Protein 1UX0 (pdb70)

InterPro domains:
  IPR002125 Cytidine and deoxycytidylate deaminase domain [PF00383] (3-104)
  IPR002125 Cytidine and deoxycytidylate deaminase domain [PS51747] (1-128)
  IPR006262 Cytidine deaminase, homotetrameric [TIGR01354] (5-129)
  IPR016192 APOBEC/CMP deaminase, zinc-binding [PS00903] (53-93)
  IPR016193 Cytidine deaminase-like [SSF53927] (2-130)
  IPR050202 Cytidine and Deoxycytidylate Deaminase [PTHR11644] (3-133)

Sequence (260 aa):
MNRQELITEALKARDMAYAPYSKFQVGAALLTKDGKVYRGCNIENAAYSMCNCAEQTALFKAVSEGDTEFQMLAVAADTPGPVSPCGACRQVISELCTKDVIVVLTNLQGQIKEMTVEELLPGAFSSEDLMNRQELITEALKARDMAYAPYSKFQVGAALLTKDGKVYRGCNIENAAYSMCNCAEQTALFKAVSEGDTEFQMLAVAADTPGPVSPCGACRQVISELCTKDVIVVLTNLQGQIKEMTVEELLPGAFSSEDL

Solvent-accessible surface area: 12360 Å² total; per-residue (Å²): 107,86,91,105,72,0,16,43,29,0,63,100,2,39,101,144,18,110,10,55,84,51,157,24,59,14,0,0,0,0,6,3,118,142,39,108,33,14,94,4,14,12,79,18,62,76,48,149,103,118,51,40,39,0,6,22,18,0,0,92,91,0,57,89,116,58,40,76,108,4,68,25,0,0,0,0,0,80,3,94,25,46,6,15,2,25,0,37,0,12,32,33,0,14,122,54,5,95,82,119,4,57,0,0,4,3,4,75,128,61,79,73,104,84,26,38,0,63,99,2,1,74,54,12,38,37,69,135,30,128,107,86,93,105,70,0,16,42,28,0,63,100,2,38,103,144,19,110,10,55,85,50,156,21,59,15,0,0,0,0,7,3,104,143,37,108,32,13,93,4,14,12,78,19,63,76,48,152,105,117,51,40,40,0,6,21,18,0,0,92,92,0,58,89,118,58,39,76,110,4,68,24,0,0,0,0,0,82,3,88,21,40,5,16,2,25,0,35,0,12,34,32,0,13,119,54,5,86,85,92,1,57,0,0,5,3,3,76,135,62,83,74,102,87,26,45,1,62,95,3,2,74,52,13,39,38,68,133,29,127

Organism: Bacillus subtilis (strain 168) (NCBI:txid224308)

Foldseek 3Di:
DDVVVQQVLQVVLQVVAACPPVPWKKKKWWAFPVGDIFIFIWYADPPRVPIDHRLVRRLVVCVVVVGQGTAEMEMETADPAFDQDDPVSLLVCPARYPFARKYWTGYPPPHIDIDTSCVSPPPHDDPVVD/DDVVVQQVLQVVLQVVAACPPVPWKKKKWWAFPVGDIFIFIWYADPPRVPIDHRLVRRLVVCVVVVGQGTAEMEMETADPAFDQDDPVSLLVCPARYPQAHKYWTGYPPPHIDIDTSCVSPPPHDDPVVD

B-factor: mean 23.99, std 7.03, range [13.4, 53.77]

Nearest PDB structures (foldseek):
  1ux0-assembly1_B-2  TM=1.008E+00  e=9.568E-30  Bacillus subtilis
  1uwz-assembly1_A  TM=1.007E+00  e=3.701E-29  Bacillus subtilis
  1jtk-assembly1_A  TM=1.007E+00  e=6.608E-29  Bacillus subtilis
  1ux1-assembly1_D  TM=1.002E+00  e=5.447E-29  Bacillus subtilis
  8x6w-assembly1_A  TM=9.808E-01  e=3.479E-21  Enterococcus

CATH classification: 3.40.140.10

Secondary structure (DSSP, 8-state):
--HHHHHHHHHHHHTT-B-TTT---EEEEEEETTS-EEEEE-B--SSGGG-B-HHHHHHHHHHHHT---EEEEEEEES-SSS----HHHHHHHHHHS-TT-EEEEE-SSS-EEEEEHHHHSTT---GGG-/--HHHHHHHHHHHHTT-B-TTT---EEEEEEETT--EEEEE-B--SSGGG-B-HHHHHHHHHHHHT---EEEEEEEES-SSS----HHHHHHHHHHS-TT-EEEEE-SSS-EEEEEHHHHSTT---GGG-

Structure (mmCIF, N/CA/C/O backbone):
data_1UX0
#
_entry.id   1UX0
#
_cell.length_a   74.880
_cell.length_b   66.098
_cell.length_c   55.514
_cell.angle_alpha   90.00
_cell.angle_beta   115.64
_cell.angle_gamma   90.00
#
_symmetry.space_group_name_H-M   'C 1 2 1'
#
loop_
_entity.id
_entity.type
_entity.pdbx_description
1 polymer 'CYTIDINE DEAMINASE'
2 non-polymer TETRAHYDRODEOXYURIDINE
3 non-polymer 'ZINC ION'
4 water water
#
loop_
_atom_site.group_PDB
_atom_site.id
_atom_site.type_symbol
_atom_site.label_atom_id
_atom_site.label_alt_id
_atom_site.label_comp_id
_atom_site.label_asym_id
_atom_site.label_entity_id
_atom_site.label_seq_id
_atom_site.pdbx_PDB_ins_code
_atom_site.Cartn_x
_atom_site.Cartn_y
_atom_site.Cartn_z
_atom_site.occupancy
_atom_site.B_iso_or_equiv
_atom_site.auth_seq_id
_atom_site.auth_comp_id
_atom_site.auth_asym_id
_atom_site.auth_atom_id
_atom_site.pdbx_PDB_model_num
ATOM 1 N N . MET A 1 1 ? 10.598 87.234 68.884 1.00 40.88 1 MET A N 1
ATOM 2 C CA . MET A 1 1 ? 10.021 86.015 68.251 1.00 39.74 1 MET A CA 1
ATOM 3 C C . MET A 1 1 ? 9.968 84.863 69.248 1.00 38.38 1 MET A C 1
ATOM 4 O O . MET A 1 1 ? 10.830 83.982 69.238 1.00 38.41 1 MET A O 1
ATOM 9 N N . ASN A 1 2 ? 8.959 84.879 70.115 1.00 35.85 2 ASN A N 1
ATOM 10 C CA . ASN A 1 2 ? 8.789 83.823 71.106 1.00 33.63 2 ASN A CA 1
ATOM 11 C C . ASN A 1 2 ? 8.220 82.596 70.401 1.00 31.85 2 ASN A C 1
ATOM 12 O O . ASN A 1 2 ? 7.971 82.636 69.198 1.00 30.37 2 ASN A O 1
ATOM 17 N N . ARG A 1 3 ? 7.999 81.511 71.135 1.00 29.55 3 ARG A N 1
ATOM 18 C CA . ARG A 1 3 ? 7.485 80.308 70.496 1.00 29.32 3 ARG A CA 1
ATOM 19 C C . ARG A 1 3 ? 6.050 80.450 69.997 1.00 28.43 3 ARG A C 1
ATOM 20 O O . ARG A 1 3 ? 5.679 79.837 68.997 1.00 27.71 3 ARG A O 1
ATOM 28 N N . GLN A 1 4 ? 5.241 81.255 70.679 1.00 27.78 4 GLN A N 1
ATOM 29 C CA . GLN A 1 4 ? 3.861 81.443 70.248 1.00 28.00 4 GLN A CA 1
ATOM 30 C C . GLN A 1 4 ? 3.843 82.139 68.893 1.00 27.07 4 GLN A C 1
ATOM 31 O O . GLN A 1 4 ? 3.018 81.826 68.033 1.00 26.08 4 GLN A O 1
ATOM 37 N N . GLU A 1 5 ? 4.764 83.075 68.702 1.00 25.95 5 GLU A N 1
ATOM 38 C CA . GLU A 1 5 ? 4.852 83.804 67.443 1.00 26.87 5 GLU A CA 1
ATOM 39 C C . GLU A 1 5 ? 5.374 82.888 66.341 1.00 25.61 5 GLU A C 1
ATOM 40 O O . GLU A 1 5 ? 4.913 82.953 65.204 1.00 23.81 5 GLU A O 1
ATOM 46 N N . LEU A 1 6 ? 6.330 82.027 66.683 1.00 22.93 6 LEU A N 1
ATOM 47 C CA . LEU A 1 6 ? 6.883 81.097 65.704 1.00 22.58 6 LEU A CA 1
ATOM 48 C C . LEU A 1 6 ? 5.816 80.075 65.320 1.00 21.44 6 LEU A C 1
ATOM 49 O O . LEU A 1 6 ? 5.803 79.567 64.199 1.00 21.01 6 LEU A O 1
ATOM 54 N N . ILE A 1 7 ? 4.916 79.777 66.252 1.00 20.93 7 ILE A N 1
ATOM 55 C CA . ILE A 1 7 ? 3.834 78.839 65.976 1.00 19.69 7 ILE A CA 1
ATOM 56 C C . ILE A 1 7 ? 2.882 79.455 64.948 1.00 20.60 7 ILE A C 1
ATOM 57 O O . ILE A 1 7 ? 2.414 78.770 64.038 1.00 19.15 7 ILE A O 1
ATOM 62 N N . THR A 1 8 ? 2.608 80.750 65.076 1.00 19.15 8 THR A N 1
ATOM 63 C CA . THR A 1 8 ? 1.715 81.397 64.122 1.00 21.96 8 THR A CA 1
ATOM 64 C C . THR A 1 8 ? 2.347 81.368 62.735 1.00 20.93 8 THR A C 1
ATOM 65 O O . THR A 1 8 ? 1.649 81.252 61.730 1.00 20.25 8 THR A O 1
ATOM 69 N N . GLU A 1 9 ? 3.671 81.467 62.686 1.00 21.10 9 GLU A N 1
ATOM 70 C CA . GLU A 1 9 ? 4.388 81.414 61.417 1.00 21.97 9 GLU A CA 1
ATOM 71 C C . GLU A 1 9 ? 4.156 80.047 60.773 1.00 21.44 9 GLU A C 1
ATOM 72 O O . GLU A 1 9 ? 3.868 79.953 59.582 1.00 20.80 9 GLU A O 1
ATOM 78 N N . ALA A 1 10 ? 4.281 78.989 61.573 1.00 19.20 10 ALA A N 1
ATOM 79 C CA . ALA A 1 10 ? 4.084 77.629 61.082 1.00 17.94 10 ALA A CA 1
ATOM 80 C C . ALA A 1 10 ? 2.641 77.425 60.630 1.00 18.41 10 ALA A C 1
ATOM 81 O O . ALA A 1 10 ? 2.387 76.736 59.643 1.00 17.84 10 ALA A O 1
ATOM 83 N N . LEU A 1 11 ? 1.699 78.023 61.355 1.00 16.31 11 LEU A N 1
ATOM 84 C CA . LEU A 1 11 ? 0.285 77.908 61.008 1.00 20.06 11 LEU A CA 1
ATOM 85 C C . LEU A 1 11 ? -0.011 78.535 59.646 1.00 20.24 11 LEU A C 1
ATOM 86 O O . LEU A 1 11 ? -0.850 78.034 58.901 1.00 22.19 11 LEU A O 1
ATOM 91 N N . LYS A 1 12 ? 0.676 79.629 59.328 1.00 21.40 12 LYS A N 1
ATOM 92 C CA . LYS A 1 12 ? 0.488 80.304 58.042 1.00 23.45 12 LYS A CA 1
ATOM 93 C C . LYS A 1 12 ? 1.195 79.507 56.950 1.00 22.18 12 LYS A C 1
ATOM 94 O O . LYS A 1 12 ? 0.683 79.354 55.842 1.00 21.68 12 LYS A O 1
ATOM 100 N N . ALA A 1 13 ? 2.379 79.003 57.274 1.00 20.35 13 ALA A N 1
ATOM 101 C CA . ALA A 1 13 ? 3.158 78.218 56.326 1.00 21.25 13 ALA A CA 1
ATOM 102 C C . ALA A 1 13 ? 2.352 77.005 55.883 1.00 20.16 13 ALA A C 1
ATOM 103 O O . ALA A 1 13 ? 2.418 76.592 54.724 1.00 21.25 13 ALA A O 1
ATOM 105 N N . ARG A 1 14 ? 1.581 76.447 56.810 1.00 20.31 14 ARG A N 1
ATOM 106 C CA . ARG A 1 14 ? 0.760 75.275 56.530 1.00 19.24 14 ARG A CA 1
ATOM 107 C C . ARG A 1 14 ? -0.218 75.476 55.373 1.00 20.76 14 ARG A C 1
ATOM 108 O O . ARG A 1 14 ? -0.508 74.536 54.631 1.00 18.15 14 ARG A O 1
ATOM 116 N N . ASP A 1 15 ? -0.727 76.696 55.221 1.00 21.34 15 ASP A N 1
ATOM 117 C CA . ASP A 1 15 ? -1.685 76.983 54.160 1.00 22.53 15 ASP A CA 1
ATOM 118 C C . ASP A 1 15 ? -1.089 76.942 52.758 1.00 21.91 15 ASP A C 1
ATOM 119 O O . ASP A 1 15 ? -1.824 76.919 51.772 1.00 22.53 15 ASP A O 1
ATOM 124 N N . MET A 1 16 ? 0.236 76.926 52.664 1.00 21.35 16 MET A N 1
ATOM 125 C CA . MET A 1 16 ? 0.901 76.877 51.364 1.00 21.60 16 MET A CA 1
ATOM 126 C C . MET A 1 16 ? 1.137 75.434 50.913 1.00 21.18 16 MET A C 1
ATOM 127 O O . MET A 1 16 ? 1.533 75.185 49.774 1.00 18.60 16 MET A O 1
ATOM 132 N N . ALA A 1 17 ? 0.887 74.486 51.809 1.00 18.81 17 ALA A N 1
ATOM 133 C CA . ALA A 1 17 ? 1.114 73.074 51.513 1.00 19.13 17 ALA A CA 1
ATOM 134 C C . ALA A 1 17 ? 0.447 72.533 50.252 1.00 19.05 17 ALA A C 1
ATOM 135 O O . ALA A 1 17 ? -0.695 72.865 49.938 1.00 18.21 17 ALA A O 1
ATOM 137 N N . TYR A 1 18 ? 1.188 71.691 49.540 1.00 17.87 18 TYR A N 1
ATOM 138 C CA . TYR A 1 18 ? 0.705 71.026 48.337 1.00 17.30 18 TYR A CA 1
ATOM 139 C C . TYR A 1 18 ? 0.582 69.565 48.746 1.00 18.53 18 TYR A C 1
ATOM 140 O O . TYR A 1 18 ? 1.554 68.814 48.677 1.00 17.97 18 TYR A O 1
ATOM 149 N N . ALA A 1 19 ? -0.608 69.172 49.191 1.00 18.15 19 ALA A N 1
ATOM 150 C CA . ALA A 1 19 ? -0.848 67.805 49.634 1.00 20.25 19 ALA A CA 1
ATOM 151 C C . ALA A 1 19 ? -2.192 67.274 49.141 1.00 20.08 19 ALA A C 1
ATOM 152 O O . ALA A 1 19 ? -3.072 66.943 49.939 1.00 22.44 19 ALA A O 1
ATOM 154 N N . PRO A 1 20 ? -2.365 67.175 47.814 1.00 22.00 20 PRO A N 1
ATOM 155 C CA . PRO A 1 20 ? -3.614 66.679 47.228 1.00 21.18 20 PRO A CA 1
ATOM 156 C C . PRO A 1 20 ? -3.850 65.178 47.406 1.00 22.53 20 PRO A C 1
ATOM 157 O O . PRO A 1 20 ? -4.972 64.697 47.252 1.00 22.03 20 PRO A O 1
ATOM 161 N N . TYR A 1 21 ? -2.800 64.440 47.742 1.00 21.95 21 TYR A N 1
ATOM 162 C CA . TYR A 1 21 ? -2.929 63.001 47.907 1.00 22.58 21 TYR A CA 1
ATOM 163 C C . TYR A 1 21 ? -3.377 62.587 49.306 1.00 23.14 21 TYR A C 1
ATOM 164 O O . TYR A 1 21 ? -4.316 61.803 49.456 1.00 21.69 21 TYR A O 1
ATOM 173 N N . SER A 1 22 ? -2.719 63.127 50.327 1.00 22.83 22 SER A N 1
ATOM 174 C CA . SER A 1 22 ? -3.064 62.804 51.708 1.00 22.01 22 SER A CA 1
ATOM 175 C C . SER A 1 22 ? -4.110 63.755 52.283 1.00 22.05 22 SER A C 1
ATOM 176 O O . SER A 1 22 ? -4.801 63.416 53.248 1.00 19.88 22 SER A O 1
ATOM 179 N N . LYS A 1 23 ? -4.221 64.940 51.687 1.00 21.60 23 LYS A N 1
ATOM 180 C CA . LYS A 1 23 ? -5.143 65.965 52.168 1.00 21.94 23 LYS A CA 1
ATOM 181 C C . LYS A 1 23 ? -4.720 66.335 53.593 1.00 21.56 23 LYS A C 1
ATOM 182 O O . LYS A 1 23 ? -5.512 66.864 54.376 1.00 22.33 23 LYS A O 1
ATOM 188 N N . PHE A 1 24 ? -3.462 66.049 53.916 1.00 19.93 24 PHE A N 1
ATOM 189 C CA . PHE A 1 24 ? -2.905 66.329 55.241 1.00 19.74 24 PHE A CA 1
ATOM 190 C C . PHE A 1 24 ? -1.856 67.427 55.110 1.00 17.83 24 PHE A C 1
ATOM 191 O O . PHE A 1 24 ? -0.723 67.160 54.723 1.00 17.47 24 PHE A O 1
ATOM 199 N N . GLN A 1 25 ? -2.235 68.662 55.431 1.00 17.23 25 GLN A N 1
ATOM 200 C CA . GLN A 1 25 ? -1.317 69.791 55.324 1.00 18.32 25 GLN A CA 1
ATOM 201 C C . GLN A 1 25 ? -0.488 69.987 56.587 1.00 17.31 25 GLN A C 1
ATOM 202 O O . GLN A 1 25 ? -1.000 69.896 57.699 1.00 18.16 25 GLN A O 1
ATOM 208 N N . VAL A 1 26 ? 0.798 70.259 56.398 1.00 16.88 26 VAL A N 1
ATOM 209 C CA . VAL A 1 26 ? 1.709 70.485 57.509 1.00 16.25 26 VAL A CA 1
ATOM 210 C C . VAL A 1 26 ? 2.477 71.779 57.283 1.00 15.85 26 VAL A C 1
ATOM 211 O O . VAL A 1 26 ? 2.830 72.115 56.151 1.00 15.52 26 VAL A O 1
ATOM 215 N N . GLY A 1 27 ? 2.735 72.502 58.364 1.00 17.44 27 GLY A N 1
ATOM 216 C CA . GLY A 1 27 ? 3.476 73.742 58.264 1.00 16.33 27 GLY A CA 1
ATOM 217 C C . GLY A 1 27 ? 4.618 73.762 59.260 1.00 19.59 27 GLY A C 1
ATOM 218 O O . GLY A 1 27 ? 4.526 73.151 60.327 1.00 18.35 27 GLY A O 1
ATOM 219 N N . ALA A 1 28 ? 5.698 74.455 58.909 1.00 17.69 28 ALA A N 1
ATOM 220 C CA . ALA A 1 28 ? 6.859 74.559 59.781 1.00 17.98 28 ALA A CA 1
ATOM 221 C C . ALA A 1 28 ? 7.460 75.955 59.695 1.00 18.33 28 ALA A C 1
ATOM 222 O O . ALA A 1 28 ? 7.350 76.631 58.671 1.00 18.72 28 ALA A O 1
ATOM 224 N N . ALA A 1 29 ? 8.079 76.391 60.784 1.00 16.37 29 ALA A N 1
ATOM 225 C CA . ALA A 1 29 ? 8.713 77.701 60.830 1.00 18.02 29 ALA A CA 1
ATOM 226 C C . ALA A 1 29 ? 10.041 77.556 61.553 1.00 17.75 29 ALA A C 1
ATOM 227 O O . ALA A 1 29 ? 10.090 77.120 62.705 1.00 17.63 29 ALA A O 1
ATOM 229 N N . LEU A 1 30 ? 11.117 77.917 60.861 1.00 16.95 30 LEU A N 1
ATOM 230 C CA . LEU A 1 30 ? 12.464 77.815 61.395 1.00 16.94 30 LEU A CA 1
ATOM 231 C C . LEU A 1 30 ? 13.022 79.192 61.747 1.00 18.74 30 LEU A C 1
ATOM 232 O O . LEU A 1 30 ? 13.038 80.096 60.911 1.00 19.99 30 LEU A O 1
ATOM 237 N N . LEU A 1 31 ? 13.478 79.343 62.987 1.00 17.18 31 LEU A N 1
ATOM 238 C CA . LEU A 1 31 ? 14.030 80.611 63.453 1.00 19.96 31 LEU A CA 1
ATOM 239 C C . LEU A 1 31 ? 15.547 80.540 63.595 1.00 19.77 31 LEU A C 1
ATOM 240 O O . LEU A 1 31 ? 16.074 79.678 64.302 1.00 18.71 31 LEU A O 1
ATOM 245 N N . THR A 1 32 ? 16.247 81.450 62.923 1.00 21.13 32 THR A N 1
ATOM 246 C CA . THR A 1 32 ? 17.707 81.486 62.983 1.00 23.32 32 THR A CA 1
ATOM 247 C C . THR A 1 32 ? 18.182 82.290 64.189 1.00 26.21 32 THR A C 1
ATOM 248 O O . THR A 1 32 ? 17.393 82.975 64.838 1.00 25.72 32 THR A O 1
ATOM 252 N N . LYS A 1 33 ? 19.477 82.205 64.477 1.00 29.92 33 LYS A N 1
ATOM 253 C CA . LYS A 1 33 ? 20.060 82.935 65.599 1.00 33.21 33 LYS A CA 1
ATOM 254 C C . LYS A 1 33 ? 19.844 84.433 65.408 1.00 33.41 33 LYS A C 1
ATOM 255 O O . LYS A 1 33 ? 19.533 85.150 66.358 1.00 32.16 33 LYS A O 1
ATOM 261 N N . ASP A 1 34 ? 20.006 84.894 64.172 1.00 32.97 34 ASP A N 1
ATOM 262 C CA . ASP A 1 34 ? 19.843 86.306 63.848 1.00 34.77 34 ASP A CA 1
ATOM 263 C C . ASP A 1 34 ? 18.387 86.752 63.861 1.00 33.43 34 ASP A C 1
ATOM 264 O O . ASP A 1 34 ? 18.095 87.934 63.681 1.00 34.06 34 ASP A O 1
ATOM 269 N N . GLY A 1 35 ? 17.475 85.806 64.056 1.00 32.18 35 GLY A N 1
ATOM 270 C CA . GLY A 1 35 ? 16.066 86.149 64.116 1.00 29.24 35 GLY A CA 1
ATOM 271 C C . GLY A 1 35 ? 15.257 86.045 62.837 1.00 28.33 35 GLY A C 1
ATOM 272 O O . GLY A 1 35 ? 14.105 86.476 62.802 1.00 26.45 35 GLY A O 1
ATOM 273 N N . LYS A 1 36 ? 15.834 85.482 61.782 1.00 26.21 36 LYS A N 1
ATOM 274 C CA . LYS A 1 36 ? 15.099 85.346 60.531 1.00 25.83 36 LYS A CA 1
ATOM 275 C C . LYS A 1 36 ? 14.244 84.081 60.566 1.00 24.30 36 LYS A C 1
ATOM 276 O O . LYS A 1 36 ? 14.640 83.072 61.152 1.00 23.92 36 LYS A O 1
ATOM 282 N N . VAL A 1 37 ? 13.074 84.139 59.938 1.00 23.96 37 VAL A N 1
ATOM 283 C CA . VAL A 1 37 ? 12.162 83.000 59.909 1.00 21.71 37 VAL A CA 1
ATOM 284 C C . VAL A 1 37 ? 11.979 82.407 58.514 1.00 22.34 37 VAL A C 1
ATOM 285 O O . VAL A 1 37 ? 11.691 83.122 57.552 1.00 20.71 37 VAL A O 1
ATOM 289 N N . TYR A 1 38 ? 12.154 81.093 58.412 1.00 20.22 38 TYR A N 1
ATOM 290 C CA . TYR A 1 38 ? 11.961 80.398 57.146 1.00 20.89 38 TYR A CA 1
ATOM 291 C C . TYR A 1 38 ? 10.724 79.522 57.267 1.00 20.28 38 TYR A C 1
ATOM 292 O O . TYR A 1 38 ? 10.615 78.704 58.181 1.00 19.73 38 TYR A O 1
ATOM 301 N N . ARG A 1 39 ? 9.785 79.700 56.347 1.00 19.46 39 ARG A N 1
ATOM 302 C CA . ARG A 1 39 ? 8.560 78.919 56.372 1.00 17.78 39 ARG A CA 1
ATOM 303 C C . ARG A 1 39 ? 8.671 77.685 55.492 1.00 17.52 39 ARG A C 1
ATOM 304 O O . ARG A 1 39 ? 9.355 77.695 54.470 1.00 17.13 39 ARG A O 1
ATOM 312 N N . GLY A 1 40 ? 7.994 76.619 55.904 1.00 17.65 40 GLY A N 1
ATOM 313 C CA . GLY A 1 40 ? 8.014 75.392 55.135 1.00 17.17 40 GLY A CA 1
ATOM 314 C C . GLY A 1 40 ? 6.665 74.705 55.160 1.00 17.96 40 GLY A C 1
ATOM 315 O O . GLY A 1 40 ? 5.859 74.923 56.073 1.00 16.89 40 GLY A O 1
ATOM 316 N N . CYS A 1 41 ? 6.414 73.876 54.153 1.00 16.25 41 CYS A N 1
ATOM 317 C CA . CYS A 1 41 ? 5.160 73.140 54.057 1.00 15.74 41 CYS A CA 1
ATOM 318 C C . CYS A 1 41 ? 5.435 71.839 53.318 1.00 16.53 41 CYS A C 1
ATOM 319 O O . CYS A 1 41 ? 6.431 71.726 52.600 1.00 15.75 41 CYS A O 1
ATOM 322 N N . ASN A 1 42 ? 4.572 70.846 53.499 1.00 15.46 42 ASN A N 1
ATOM 323 C CA . ASN A 1 42 ? 4.790 69.590 52.807 1.00 17.10 42 ASN A CA 1
ATOM 324 C C . ASN A 1 42 ? 4.355 69.731 51.352 1.00 16.66 42 ASN A C 1
ATOM 325 O O . ASN A 1 42 ? 3.418 70.469 51.032 1.00 16.45 42 ASN A O 1
ATOM 330 N N . ILE A 1 43 ? 5.071 69.040 50.475 1.00 17.05 43 ILE A N 1
ATOM 331 C CA . ILE A 1 43 ? 4.808 69.067 49.040 1.00 17.79 43 ILE A CA 1
ATOM 332 C C . ILE A 1 43 ? 4.797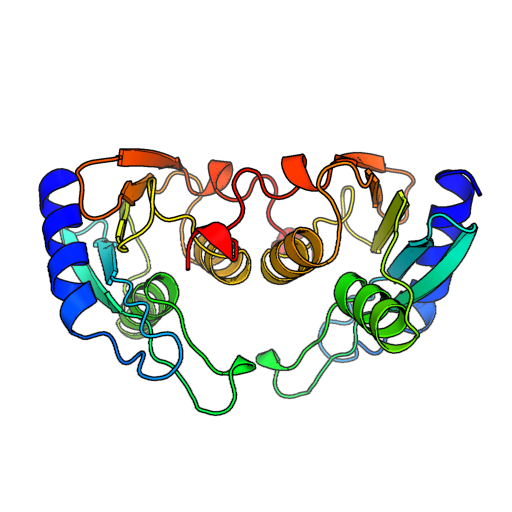 67.614 48.578 1.00 17.75 43 ILE A C 1
ATOM 333 O O . ILE A 1 43 ? 5.816 66.928 48.639 1.00 18.36 43 ILE A O 1
ATOM 338 N N . GLU A 1 44 ? 3.635 67.147 48.128 1.00 18.45 44 GLU A N 1
ATOM 339 C CA . GLU A 1 44 ? 3.485 65.762 47.712 1.00 16.77 44 GLU A CA 1
ATOM 340 C C . GLU A 1 44 ? 3.731 65.458 46.239 1.00 18.27 44 GLU A C 1
ATOM 341 O O . GLU A 1 44 ? 4.008 66.357 45.440 1.00 18.99 44 GLU A O 1
ATOM 347 N N . ASN A 1 45 ? 3.639 64.173 45.901 1.00 17.97 45 ASN A N 1
ATOM 348 C CA . ASN A 1 45 ? 3.874 63.681 44.543 1.00 17.34 45 ASN A CA 1
ATOM 349 C C . ASN A 1 45 ? 3.054 62.406 44.336 1.00 16.69 45 ASN A C 1
ATOM 350 O O . ASN A 1 45 ? 2.817 61.662 45.287 1.00 18.03 45 ASN A O 1
ATOM 355 N N . ALA A 1 46 ? 2.612 62.162 43.104 1.00 16.18 46 ALA A N 1
ATOM 356 C CA . ALA A 1 46 ? 1.836 60.960 42.791 1.00 16.61 46 ALA A CA 1
ATOM 357 C C . ALA A 1 46 ? 2.611 59.728 43.254 1.00 17.11 46 ALA A C 1
ATOM 358 O O . ALA A 1 46 ? 2.021 58.721 43.651 1.00 18.51 46 ALA A O 1
ATOM 360 N N . ALA A 1 47 ? 3.937 59.812 43.185 1.00 19.53 47 ALA A N 1
ATOM 361 C CA . ALA A 1 47 ? 4.802 58.726 43.636 1.00 20.34 47 ALA A CA 1
ATOM 362 C C . ALA A 1 47 ? 5.096 59.088 45.087 1.00 21.04 47 ALA A C 1
ATOM 363 O O . ALA A 1 47 ? 6.008 59.857 45.374 1.00 22.67 47 ALA A O 1
ATOM 365 N N . TYR A 1 48 ? 4.302 58.534 45.994 1.00 22.11 48 TYR A N 1
ATOM 366 C CA . TYR A 1 48 ? 4.418 58.834 47.414 1.00 21.49 48 TYR A CA 1
ATOM 367 C C . TYR A 1 48 ? 5.814 58.949 48.020 1.00 21.03 48 TYR A C 1
ATOM 368 O O . TYR A 1 48 ? 6.035 59.790 48.890 1.00 21.61 48 TYR A O 1
ATOM 377 N N . SER A 1 49 ? 6.762 58.135 47.569 1.00 20.62 49 SER A N 1
ATOM 378 C CA . SER A 1 49 ? 8.103 58.193 48.141 1.00 22.03 49 SER A CA 1
ATOM 379 C C . SER A 1 49 ? 8.791 59.543 47.921 1.00 21.71 49 SER A C 1
ATOM 380 O O . SER A 1 49 ? 9.736 59.878 48.630 1.00 21.33 49 SER A O 1
ATOM 383 N N . MET A 1 50 ? 8.304 60.317 46.954 1.00 21.46 50 MET A N 1
ATOM 384 C CA . MET A 1 50 ? 8.889 61.619 46.636 1.00 21.55 50 MET A CA 1
ATOM 385 C C . MET A 1 50 ? 8.329 62.795 47.447 1.00 20.55 50 MET A C 1
ATOM 386 O O . MET A 1 50 ? 8.782 63.931 47.288 1.00 20.64 50 MET A O 1
ATOM 391 N N . CYS A 1 51 ? 7.351 62.531 48.308 1.00 20.78 51 CYS A N 1
ATOM 392 C CA . CYS A 1 51 ? 6.757 63.587 49.133 1.00 21.48 51 CYS A CA 1
ATOM 393 C C . CYS A 1 51 ? 7.821 64.224 50.034 1.00 21.59 51 CYS A C 1
ATOM 394 O O . CYS A 1 51 ? 8.690 63.525 50.558 1.00 21.59 51 CYS A O 1
ATOM 397 N N . ASN A 1 52 ? 7.759 65.544 50.206 1.00 20.28 52 ASN A N 1
ATOM 398 C CA . ASN A 1 52 ? 8.718 66.253 51.063 1.00 20.17 52 ASN A CA 1
ATOM 399 C C . ASN A 1 52 ? 7.959 66.905 52.216 1.00 19.31 52 ASN A C 1
ATOM 400 O O . ASN A 1 52 ? 6.937 67.558 52.007 1.00 19.29 52 ASN A O 1
ATOM 405 N N . CYS A 1 53 ? 8.466 66.734 53.431 1.00 17.87 53 CYS A N 1
ATOM 406 C CA . CYS A 1 53 ? 7.811 67.282 54.612 1.00 17.64 53 CYS A CA 1
ATOM 407 C C . CYS A 1 53 ? 8.099 68.753 54.879 1.00 17.05 53 CYS A C 1
ATOM 408 O O . CYS A 1 53 ? 9.108 69.295 54.431 1.00 16.82 53 CYS A O 1
ATOM 411 N N . ALA A 1 54 ? 7.192 69.385 55.619 1.00 17.83 54 ALA A N 1
ATOM 412 C CA . ALA A 1 54 ? 7.301 70.796 55.970 1.00 18.51 54 ALA A CA 1
ATOM 413 C C . ALA A 1 54 ? 8.626 71.139 56.643 1.00 17.94 54 ALA A C 1
ATOM 414 O O . ALA A 1 54 ? 9.286 72.113 56.274 1.00 17.09 54 ALA A O 1
ATOM 416 N N . GLU A 1 55 ? 9.021 70.336 57.627 1.00 18.33 55 GLU A N 1
ATOM 417 C CA . GLU A 1 55 ? 10.267 70.586 58.333 1.00 18.67 55 GLU A CA 1
ATOM 418 C C . GLU A 1 55 ? 11.461 70.639 57.385 1.00 19.12 55 GLU A C 1
ATOM 419 O O . GLU A 1 55 ? 12.310 71.525 57.494 1.00 17.53 55 GLU A O 1
ATOM 425 N N . GLN A 1 56 ? 11.527 69.688 56.458 1.00 19.64 56 GLN A N 1
ATOM 426 C CA . GLN A 1 56 ? 12.636 69.643 55.516 1.00 20.56 56 GLN A CA 1
ATOM 427 C C . GLN A 1 56 ? 12.603 70.816 54.543 1.00 19.18 56 GLN A C 1
ATOM 428 O O . GLN A 1 56 ? 13.647 71.347 54.174 1.00 20.40 56 GLN A O 1
ATOM 434 N N . THR A 1 57 ? 11.408 71.228 54.135 1.00 18.84 57 THR A N 1
ATOM 435 C CA . THR A 1 57 ? 11.286 72.357 53.218 1.00 18.42 57 THR A CA 1
ATOM 436 C C . THR A 1 57 ? 11.900 73.596 53.862 1.00 17.61 57 THR A C 1
ATOM 437 O O . THR A 1 57 ? 12.683 74.307 53.235 1.00 17.86 57 THR A O 1
ATOM 441 N N . ALA A 1 58 ? 11.548 73.844 55.121 1.00 16.26 58 ALA A N 1
ATOM 442 C CA . ALA A 1 58 ? 12.063 75.006 55.839 1.00 16.31 58 ALA A CA 1
ATOM 443 C C . ALA A 1 58 ? 13.579 74.956 56.008 1.00 16.30 58 ALA A C 1
ATOM 444 O O . ALA A 1 58 ? 14.267 75.949 55.775 1.00 15.09 58 ALA A O 1
ATOM 446 N N . LEU A 1 59 ? 14.098 73.801 56.420 1.00 16.83 59 LEU A N 1
ATOM 447 C CA . LEU A 1 59 ? 15.539 73.642 56.621 1.00 16.31 59 LEU A CA 1
ATOM 448 C C . LEU A 1 59 ? 16.332 73.750 55.322 1.00 17.54 59 LEU A C 1
ATOM 449 O O . LEU A 1 59 ? 17.407 74.357 55.286 1.00 18.66 59 LEU A O 1
ATOM 454 N N . PHE A 1 60 ? 15.806 73.155 54.257 1.00 17.41 60 PHE A N 1
ATOM 455 C CA . PHE A 1 60 ? 16.470 73.197 52.961 1.00 18.45 60 PHE A CA 1
ATOM 456 C C . PHE A 1 60 ? 16.521 74.635 52.452 1.00 16.51 60 PHE A C 1
ATOM 457 O O . PHE A 1 60 ? 17.522 75.064 51.894 1.00 16.23 60 PHE A O 1
ATOM 465 N N . LYS A 1 61 ? 15.437 75.378 52.655 1.00 18.28 61 LYS A N 1
ATOM 466 C CA . LYS A 1 61 ? 15.390 76.771 52.225 1.00 18.65 61 LYS A CA 1
ATOM 467 C C . LYS A 1 61 ? 16.455 77.583 52.958 1.00 19.42 61 LYS A C 1
ATOM 468 O O . LYS A 1 61 ? 17.227 78.311 52.336 1.00 19.06 61 LYS A O 1
ATOM 474 N N . ALA A 1 62 ? 16.497 77.449 54.281 1.00 19.79 62 ALA A N 1
ATOM 475 C CA . ALA A 1 62 ? 17.477 78.176 55.089 1.00 20.47 62 ALA A CA 1
ATOM 476 C C . ALA A 1 62 ? 18.914 77.867 54.667 1.00 20.77 62 ALA A C 1
ATOM 477 O O . ALA A 1 62 ? 19.684 78.769 54.342 1.00 21.14 62 ALA A O 1
ATOM 479 N N . VAL A 1 63 ? 19.272 76.588 54.684 1.00 20.50 63 VAL A N 1
ATOM 480 C CA . VAL A 1 63 ? 20.612 76.164 54.312 1.00 21.16 63 VAL A CA 1
ATOM 481 C C . VAL A 1 63 ? 21.016 76.640 52.922 1.00 21.81 63 VAL A C 1
ATOM 482 O O . VAL A 1 63 ? 22.164 77.033 52.710 1.00 21.28 63 VAL A O 1
ATOM 486 N N . SER A 1 64 ? 20.081 76.614 51.975 1.00 21.71 64 SER A N 1
ATOM 487 C CA . SER A 1 64 ? 20.391 77.050 50.617 1.00 24.12 64 SER A CA 1
ATOM 488 C C . SER A 1 64 ? 20.673 78.550 50.570 1.00 24.98 64 SER A C 1
ATOM 489 O O . SER A 1 64 ? 21.290 79.038 49.625 1.00 25.62 64 SER A O 1
ATOM 492 N N . GLU A 1 65 ? 20.225 79.275 51.593 1.00 26.42 65 GLU A N 1
ATOM 493 C CA . GLU A 1 65 ? 20.439 80.720 51.660 1.00 27.46 65 GLU A CA 1
ATOM 494 C C . GLU A 1 65 ? 21.710 81.078 52.426 1.00 28.46 65 GLU A C 1
ATOM 495 O O . GLU A 1 65 ? 22.099 82.243 52.485 1.00 27.74 65 GLU A O 1
ATOM 501 N N . GLY A 1 66 ? 22.351 80.079 53.020 1.00 29.65 66 GLY A N 1
ATOM 502 C CA . GLY A 1 66 ? 23.567 80.343 53.766 1.00 30.46 66 GLY A CA 1
ATOM 503 C C . GLY A 1 66 ? 23.355 80.405 55.268 1.00 31.02 66 GLY A C 1
ATOM 504 O O . GLY A 1 66 ? 24.310 80.582 56.023 1.00 30.27 66 GLY A O 1
ATOM 505 N N . ASP A 1 67 ? 22.106 80.274 55.704 1.00 30.65 67 ASP A N 1
ATOM 506 C CA . ASP A 1 67 ? 21.787 80.298 57.128 1.00 32.55 67 ASP A CA 1
ATOM 507 C C . ASP A 1 67 ? 21.892 78.885 57.684 1.00 33.33 67 ASP A C 1
ATOM 508 O O . ASP A 1 67 ? 21.194 77.975 57.231 1.00 34.09 67 ASP A O 1
ATOM 513 N N . THR A 1 68 ? 22.767 78.706 58.669 1.00 32.90 68 THR A N 1
ATOM 514 C CA . THR A 1 68 ? 22.986 77.396 59.268 1.00 33.30 68 THR A CA 1
ATOM 515 C C . THR A 1 68 ? 22.967 77.420 60.793 1.00 33.10 68 THR A C 1
ATOM 516 O O . THR A 1 68 ? 23.214 76.402 61.435 1.00 34.03 68 THR A O 1
ATOM 520 N N . GLU A 1 69 ? 22.678 78.581 61.368 1.00 32.64 69 GLU A N 1
ATOM 521 C CA . GLU A 1 69 ? 22.629 78.732 62.819 1.00 32.33 69 GLU A CA 1
ATOM 522 C C . GLU A 1 69 ? 21.173 78.945 63.213 1.00 30.36 69 GLU A C 1
ATOM 523 O O . GLU A 1 69 ? 20.603 79.994 62.932 1.00 30.77 69 GLU A O 1
ATOM 529 N N . PHE A 1 70 ? 20.576 77.951 63.864 1.00 27.17 70 PHE A N 1
ATOM 530 C CA . PHE A 1 70 ? 19.173 78.041 64.254 1.00 26.33 70 PHE A CA 1
ATOM 531 C C . PHE A 1 70 ? 18.965 77.999 65.762 1.00 25.26 70 PHE A C 1
ATOM 532 O O . PHE A 1 70 ? 19.834 77.545 66.504 1.00 25.29 70 PHE A O 1
ATOM 540 N N . GLN A 1 71 ? 17.810 78.479 66.211 1.00 24.87 71 GLN A N 1
ATOM 541 C CA . GLN A 1 71 ? 17.492 78.470 67.631 1.00 25.67 71 GLN A CA 1
ATOM 542 C C . GLN A 1 71 ? 16.191 77.748 67.952 1.00 24.09 71 GLN A C 1
ATOM 543 O O . GLN A 1 71 ? 16.034 77.202 69.044 1.00 23.62 71 GLN A O 1
ATOM 549 N N . MET A 1 72 ? 15.256 77.734 67.008 1.00 21.95 72 MET A N 1
ATOM 550 C CA . MET A 1 72 ? 13.982 77.076 67.251 1.00 19.24 72 MET A CA 1
ATOM 551 C C . MET A 1 72 ? 13.268 76.668 65.973 1.00 18.07 72 MET A C 1
ATOM 552 O O . MET A 1 72 ? 13.393 77.325 64.936 1.00 17.57 72 MET A O 1
ATOM 557 N N . LEU A 1 73 ? 12.516 75.575 66.063 1.00 17.16 73 LEU A N 1
ATOM 558 C CA . LEU A 1 73 ? 11.748 75.057 64.936 1.00 18.62 73 LEU A CA 1
ATOM 559 C C . LEU A 1 73 ? 10.342 74.723 65.426 1.00 18.58 73 LEU A C 1
ATOM 560 O O . LEU A 1 73 ? 10.184 73.988 66.395 1.00 19.63 73 LEU A O 1
ATOM 565 N N . ALA A 1 74 ? 9.330 75.278 64.765 1.00 17.05 74 ALA A N 1
ATOM 566 C CA . ALA A 1 74 ? 7.936 75.025 65.125 1.00 17.32 74 ALA A CA 1
ATOM 567 C C . ALA A 1 74 ? 7.278 74.218 64.010 1.00 16.85 74 ALA A C 1
ATOM 568 O O . ALA A 1 74 ? 7.535 74.461 62.833 1.00 17.48 74 ALA A O 1
ATOM 570 N N . VAL A 1 75 ? 6.425 73.268 64.379 1.00 16.50 75 VAL A N 1
ATOM 571 C CA . VAL A 1 75 ? 5.748 72.438 63.389 1.00 15.92 75 VAL A CA 1
ATOM 572 C C . VAL A 1 75 ? 4.275 72.282 63.763 1.00 17.12 75 VAL A C 1
ATOM 573 O O . VAL A 1 75 ? 3.945 72.078 64.933 1.00 16.64 75 VAL A O 1
ATOM 577 N N . ALA A 1 76 ? 3.390 72.383 62.774 1.00 16.17 76 ALA A N 1
ATOM 578 C CA . ALA A 1 76 ? 1.957 72.265 63.035 1.00 17.58 76 ALA A CA 1
ATOM 579 C C . ALA A 1 76 ? 1.179 71.522 61.961 1.00 16.26 76 ALA A C 1
ATOM 580 O O . ALA A 1 76 ? 1.446 71.660 60.765 1.00 16.40 76 ALA A O 1
ATOM 582 N N . ALA A 1 77 ? 0.201 70.742 62.411 1.00 18.62 77 ALA A N 1
ATOM 583 C CA . ALA A 1 77 ? -0.666 69.970 61.531 1.00 19.17 77 ALA A CA 1
ATOM 584 C C . ALA A 1 77 ? -1.966 69.703 62.283 1.00 19.50 77 ALA A C 1
ATOM 585 O O . ALA A 1 77 ? -2.027 69.873 63.503 1.00 19.74 77 ALA A O 1
ATOM 587 N N . ASP A 1 78 ? -3.003 69.285 61.562 1.00 18.75 78 ASP A N 1
ATOM 588 C CA . ASP A 1 78 ? -4.295 69.017 62.187 1.00 20.37 78 ASP A CA 1
ATOM 589 C C . ASP A 1 78 ? -4.379 67.590 62.731 1.00 21.21 78 ASP A C 1
ATOM 590 O O . ASP A 1 78 ? -5.196 66.785 62.285 1.00 21.74 78 ASP A O 1
ATOM 595 N N . THR A 1 79 ? -3.521 67.291 63.701 1.00 20.70 79 THR A N 1
ATOM 596 C CA . THR A 1 79 ? -3.469 65.974 64.329 1.00 20.78 79 THR A CA 1
ATOM 597 C C . THR A 1 79 ? -4.125 66.010 65.714 1.00 21.05 79 THR A C 1
ATOM 598 O O . THR A 1 79 ? -4.316 67.081 66.288 1.00 19.51 79 THR A O 1
ATOM 602 N N . PRO A 1 80 ? -4.478 64.834 66.264 1.00 22.26 80 PRO A N 1
ATOM 603 C CA . PRO A 1 80 ? -5.115 64.733 67.585 1.00 22.29 80 PRO A CA 1
ATOM 604 C C . PRO A 1 80 ? -4.321 65.443 68.682 1.00 21.92 80 PRO A C 1
ATOM 605 O O . PRO A 1 80 ? -4.884 66.163 69.507 1.00 22.06 80 PRO A O 1
ATOM 609 N N . GLY A 1 81 ? -3.012 65.214 68.691 1.00 21.84 81 GLY A N 1
ATOM 610 C CA . GLY A 1 81 ? -2.142 65.842 69.668 1.00 20.93 81 GLY A CA 1
ATOM 611 C C . GLY A 1 81 ? -1.085 66.642 68.927 1.00 19.40 81 GLY A C 1
ATOM 612 O O . GLY A 1 81 ? -1.250 66.905 67.734 1.00 19.53 81 GLY A O 1
ATOM 613 N N . PRO A 1 82 ? 0.000 67.064 69.594 1.00 19.39 82 PRO A N 1
ATOM 614 C CA . PRO A 1 82 ? 1.026 67.831 68.883 1.00 17.35 82 PRO A CA 1
ATOM 615 C C . PRO A 1 82 ? 1.540 66.967 67.738 1.00 18.56 82 PRO A C 1
ATOM 616 O O . PRO A 1 82 ? 1.765 65.771 67.926 1.00 17.53 82 PRO A O 1
ATOM 620 N N . VAL A 1 83 ? 1.733 67.557 66.562 1.00 16.61 83 VAL A N 1
ATOM 621 C CA . VAL A 1 83 ? 2.210 66.776 65.425 1.00 16.90 83 VAL A CA 1
ATOM 622 C C . VAL A 1 83 ? 3.568 66.138 65.706 1.00 17.48 83 VAL A C 1
ATOM 623 O O . VAL A 1 83 ? 4.451 66.756 66.308 1.00 16.78 83 VAL A O 1
ATOM 627 N N . SER A 1 84 ? 3.721 64.889 65.276 1.00 14.99 84 SER A N 1
ATOM 628 C CA . SER A 1 84 ? 4.963 64.151 65.473 1.00 15.90 84 SER A CA 1
ATOM 629 C C . SER A 1 84 ? 5.761 64.073 64.174 1.00 13.78 84 SER A C 1
ATOM 630 O O . SER A 1 84 ? 5.323 63.448 63.210 1.00 14.67 84 SER A O 1
ATOM 633 N N . PRO A 1 85 ? 6.946 64.709 64.131 1.00 15.73 85 PRO A N 1
ATOM 634 C CA . PRO A 1 85 ? 7.762 64.669 62.913 1.00 15.80 85 PRO A CA 1
ATOM 635 C C . PRO A 1 85 ? 8.063 63.221 62.557 1.00 16.69 85 PRO A C 1
ATOM 636 O O . PRO A 1 85 ? 8.335 62.408 63.441 1.00 16.89 85 PRO A O 1
ATOM 640 N N . CYS A 1 86 ? 8.001 62.889 61.271 1.00 16.90 86 CYS A N 1
ATOM 641 C CA . CYS A 1 86 ? 8.276 61.521 60.855 1.00 17.56 86 CYS A CA 1
ATOM 642 C C . CYS A 1 86 ? 9.763 61.251 61.054 1.00 17.43 86 CYS A C 1
ATOM 643 O O . CYS A 1 86 ? 10.558 62.184 61.172 1.00 16.88 86 CYS A O 1
ATOM 646 N N . GLY A 1 87 ? 10.131 59.974 61.099 1.00 16.76 87 GLY A N 1
ATOM 647 C CA . GLY A 1 87 ? 11.522 59.607 61.298 1.00 16.39 87 GLY A CA 1
ATOM 648 C C . GLY A 1 87 ? 12.522 60.266 60.367 1.00 17.22 87 GLY A C 1
ATOM 649 O O . GLY A 1 87 ? 13.592 60.707 60.809 1.00 15.62 87 GLY A O 1
ATOM 650 N N . ALA A 1 88 ? 12.189 60.331 59.080 1.00 15.94 88 ALA A N 1
ATOM 651 C CA . ALA A 1 88 ? 13.081 60.938 58.093 1.00 17.09 88 ALA A CA 1
ATOM 652 C C . ALA A 1 88 ? 13.369 62.392 58.449 1.00 16.38 88 ALA A C 1
ATOM 653 O O . ALA A 1 88 ? 14.505 62.854 58.349 1.00 16.40 88 ALA A O 1
ATOM 655 N N . CYS A 1 89 ? 12.333 63.111 58.865 1.00 17.11 89 CYS A N 1
ATOM 656 C CA . CYS A 1 89 ? 12.479 64.510 59.242 1.00 18.81 89 CYS A CA 1
ATOM 657 C C . CYS A 1 89 ? 13.367 64.678 60.465 1.00 17.95 89 CYS A C 1
ATOM 658 O O . CYS A 1 89 ? 14.205 65.577 60.514 1.00 18.13 89 CYS A O 1
ATOM 661 N N . ARG A 1 90 ? 13.176 63.817 61.456 1.00 18.01 90 ARG A N 1
ATOM 662 C CA . ARG A 1 90 ? 13.981 63.887 62.662 1.00 17.01 90 ARG A CA 1
ATOM 663 C C . ARG A 1 90 ? 15.448 63.687 62.300 1.00 16.20 90 ARG A C 1
ATOM 664 O O . ARG A 1 90 ? 16.331 64.322 62.874 1.00 16.61 90 ARG A O 1
ATOM 672 N N . GLN A 1 91 ? 15.700 62.812 61.331 1.00 15.08 91 GLN A N 1
ATOM 673 C CA . GLN A 1 91 ? 17.062 62.536 60.882 1.00 15.00 91 GLN A CA 1
ATOM 674 C C . GLN A 1 91 ? 17.686 63.780 60.247 1.00 15.45 91 GLN A C 1
ATOM 675 O O . GLN A 1 91 ? 18.836 64.118 60.527 1.00 16.47 91 GLN A O 1
ATOM 681 N N . VAL A 1 92 ? 16.929 64.459 59.390 1.00 16.57 92 VAL A N 1
ATOM 682 C CA . VAL A 1 92 ? 17.422 65.665 58.733 1.00 16.62 92 VAL A CA 1
ATOM 683 C C . VAL A 1 92 ? 17.645 66.761 59.775 1.00 17.00 92 VAL A C 1
ATOM 684 O O . VAL A 1 92 ? 18.649 67.473 59.746 1.00 17.36 92 VAL A O 1
ATOM 688 N N . ILE A 1 93 ? 16.696 66.891 60.693 1.00 17.62 93 ILE A N 1
ATOM 689 C CA . ILE A 1 93 ? 16.795 67.886 61.750 1.00 18.37 93 ILE A CA 1
ATOM 690 C C . ILE A 1 93 ? 18.059 67.641 62.582 1.00 19.16 93 ILE A C 1
ATOM 691 O O . ILE A 1 93 ? 18.809 68.574 62.875 1.00 18.41 93 ILE A O 1
ATOM 696 N N . SER A 1 94 ? 18.305 66.381 62.930 1.00 17.91 94 SER A N 1
ATOM 697 C CA . SER A 1 94 ? 19.463 66.013 63.742 1.00 20.35 94 SER A CA 1
ATOM 698 C C . SER A 1 94 ? 20.792 66.328 63.064 1.00 20.76 94 SER A C 1
ATOM 699 O O . SER A 1 94 ? 21.808 66.471 63.731 1.00 22.25 94 SER A O 1
ATOM 702 N N . GLU A 1 95 ? 20.780 66.429 61.740 1.00 20.20 95 GLU A N 1
ATOM 703 C CA . GLU A 1 95 ? 21.995 66.723 60.977 1.00 20.78 95 GLU A CA 1
ATOM 704 C C . GLU A 1 95 ? 22.209 68.226 60.804 1.00 19.20 95 GLU A C 1
ATOM 705 O O . GLU A 1 95 ? 23.310 68.739 61.025 1.00 19.36 95 GLU A O 1
ATOM 711 N N . LEU A 1 96 ? 21.143 68.928 60.437 1.00 18.48 96 LEU A N 1
ATOM 712 C CA . LEU A 1 96 ? 21.211 70.360 60.181 1.00 20.35 96 LEU A CA 1
ATOM 713 C C . LEU A 1 96 ? 21.023 71.286 61.383 1.00 20.73 96 LEU A C 1
ATOM 714 O O . LEU A 1 96 ? 21.303 72.476 61.290 1.00 22.85 96 LEU A O 1
ATOM 719 N N . CYS A 1 97 ? 20.553 70.752 62.504 1.00 21.23 97 CYS A N 1
ATOM 720 C CA . CYS A 1 97 ? 20.348 71.566 63.703 1.00 21.39 97 CYS A CA 1
ATOM 721 C C . CYS A 1 97 ? 21.236 71.079 64.842 1.00 22.38 97 CYS A C 1
ATOM 722 O O . CYS A 1 97 ? 21.420 69.879 65.014 1.00 21.70 97 CYS A O 1
ATOM 725 N N . THR A 1 98 ? 21.787 72.005 65.621 1.00 23.19 98 THR A N 1
ATOM 726 C CA . THR A 1 98 ? 22.628 71.612 66.745 1.00 23.26 98 THR A CA 1
ATOM 727 C C . THR A 1 98 ? 21.730 70.970 67.805 1.00 24.01 98 THR A C 1
ATOM 728 O O . THR A 1 98 ? 20.539 71.265 67.883 1.00 22.08 98 THR A O 1
ATOM 732 N N . LYS A 1 99 ? 22.311 70.092 68.613 1.00 25.86 99 LYS A N 1
ATOM 733 C CA . LYS A 1 99 ? 21.570 69.356 69.633 1.00 27.05 99 LYS A CA 1
ATOM 734 C C . LYS A 1 99 ? 20.647 70.116 70.581 1.00 26.71 99 LYS A C 1
ATOM 735 O O . LYS A 1 99 ? 19.631 69.570 71.014 1.00 27.19 99 LYS A O 1
ATOM 741 N N . ASP A 1 100 ? 20.976 71.362 70.905 1.00 27.45 100 ASP A N 1
ATOM 742 C CA . ASP A 1 100 ? 20.136 72.120 71.825 1.00 29.01 100 ASP A CA 1
ATOM 743 C C . ASP A 1 100 ? 19.078 73.014 71.184 1.00 28.29 100 ASP A C 1
ATOM 744 O O . ASP A 1 100 ? 18.398 73.765 71.886 1.00 27.47 100 ASP A O 1
ATOM 749 N N . VAL A 1 101 ? 18.938 72.946 69.863 1.00 26.62 101 VAL A N 1
ATOM 750 C CA . VAL A 1 101 ? 17.914 73.736 69.178 1.00 24.35 101 VAL A CA 1
ATOM 751 C C . VAL A 1 101 ? 16.564 73.268 69.719 1.00 22.59 101 VAL A C 1
ATOM 752 O O . VAL A 1 101 ? 16.350 72.075 69.909 1.00 22.35 101 VAL A O 1
ATOM 756 N N . ILE A 1 102 ? 15.659 74.206 69.968 1.00 21.49 102 ILE A N 1
ATOM 757 C CA . ILE A 1 102 ? 14.346 73.862 70.498 1.00 21.54 102 ILE A CA 1
ATOM 758 C C . ILE A 1 102 ? 13.346 73.536 69.395 1.00 20.71 102 ILE A C 1
ATOM 759 O O . ILE A 1 102 ? 13.200 74.286 68.429 1.00 19.91 102 ILE A O 1
ATOM 764 N N . VAL A 1 103 ? 12.669 72.405 69.548 1.00 18.34 103 VAL A N 1
ATOM 765 C CA . VAL A 1 103 ? 11.665 71.973 68.588 1.00 18.19 103 VAL A CA 1
ATOM 766 C C . VAL A 1 103 ? 10.300 72.096 69.255 1.00 17.63 103 VAL A C 1
ATOM 767 O O . VAL A 1 103 ? 10.047 71.489 70.297 1.00 18.53 103 VAL A O 1
ATOM 771 N N . VAL A 1 104 ? 9.428 72.900 68.659 1.00 17.56 104 VAL A N 1
ATOM 772 C CA . VAL A 1 104 ? 8.088 73.116 69.188 1.00 17.41 104 VAL A CA 1
ATOM 773 C C . VAL A 1 104 ? 7.051 72.427 68.302 1.00 17.92 104 VAL A C 1
ATOM 774 O O . VAL A 1 104 ? 6.878 72.789 67.135 1.00 17.84 104 VAL A O 1
ATOM 778 N N . LEU A 1 105 ? 6.364 71.435 68.864 1.00 16.95 105 LEU A N 1
ATOM 779 C CA . LEU A 1 105 ? 5.350 70.680 68.130 1.00 17.32 105 LEU A CA 1
ATOM 780 C C . LEU A 1 105 ? 3.954 71.063 68.614 1.00 18.12 105 LEU A C 1
ATOM 781 O O . LEU A 1 105 ? 3.719 71.170 69.817 1.00 17.74 105 LEU A O 1
ATOM 786 N N . THR A 1 106 ? 3.031 71.265 67.679 1.00 16.57 106 THR A N 1
ATOM 787 C CA . THR A 1 106 ? 1.671 71.643 68.040 1.00 16.98 106 THR A CA 1
ATOM 788 C C . THR A 1 106 ? 0.672 71.193 66.972 1.00 17.79 106 THR A C 1
ATOM 789 O O . THR A 1 106 ? 1.063 70.680 65.924 1.00 19.22 106 THR A O 1
ATOM 793 N N . ASN A 1 107 ? -0.619 71.352 67.248 1.00 17.16 107 ASN A N 1
ATOM 794 C CA . ASN A 1 107 ? -1.630 70.996 66.260 1.00 18.39 107 ASN A CA 1
ATOM 795 C C . ASN A 1 107 ? -2.468 72.242 66.004 1.00 19.41 107 ASN A C 1
ATOM 796 O O . ASN A 1 107 ? -1.949 73.355 66.069 1.00 19.48 107 ASN A O 1
ATOM 801 N N . LEU A 1 108 ? -3.746 72.080 65.702 1.00 18.87 108 LEU A N 1
ATOM 802 C CA . LEU A 1 108 ? -4.581 73.248 65.456 1.00 19.94 108 LEU A CA 1
ATOM 803 C C . LEU A 1 108 ? -5.528 73.499 66.619 1.00 19.55 108 LEU A C 1
ATOM 804 O O . LEU A 1 108 ? -6.509 74.223 66.475 1.00 20.79 108 LEU A O 1
ATOM 809 N N . GLN A 1 109 ? -5.234 72.904 67.773 1.00 19.50 109 GLN A N 1
ATOM 810 C CA . GLN A 1 109 ? -6.093 73.074 68.938 1.00 21.38 109 GLN A CA 1
ATOM 811 C C . GLN A 1 109 ? -5.347 73.485 70.208 1.00 21.27 109 GLN A C 1
ATOM 812 O O . GLN A 1 109 ? -5.843 73.294 71.318 1.00 23.63 109 GLN A O 1
ATOM 818 N N . GLY A 1 110 ? -4.151 74.038 70.038 1.00 21.47 110 GLY A N 1
ATOM 819 C CA . GLY A 1 110 ? -3.382 74.507 71.177 1.00 20.39 110 GLY A CA 1
ATOM 820 C C . GLY A 1 110 ? -2.556 73.499 71.955 1.00 19.42 110 GLY A C 1
ATOM 821 O O . GLY A 1 110 ? -2.036 73.836 73.019 1.00 19.80 110 GLY A O 1
ATOM 822 N N . GLN A 1 111 ? -2.438 72.271 71.454 1.00 17.40 111 GLN A N 1
ATOM 823 C CA . GLN A 1 111 ? -1.631 71.267 72.139 1.00 17.02 111 GLN A CA 1
ATOM 824 C C . GLN A 1 111 ? -0.184 71.611 71.824 1.00 17.71 111 GLN A C 1
ATOM 825 O O . GLN A 1 111 ? 0.163 71.844 70.668 1.00 18.47 111 GLN A O 1
ATOM 831 N N . ILE A 1 112 ? 0.666 71.640 72.842 1.00 18.16 112 ILE A N 1
ATOM 832 C CA . ILE A 1 112 ? 2.058 71.974 72.611 1.00 18.77 112 ILE A CA 1
ATOM 833 C C . ILE A 1 112 ? 3.029 71.047 73.322 1.00 20.11 112 ILE A C 1
ATOM 834 O O . ILE A 1 112 ? 2.910 70.806 74.523 1.00 17.84 112 ILE A O 1
ATOM 839 N N . LYS A 1 113 ? 3.981 70.518 72.561 1.00 20.14 113 LYS A N 1
ATOM 840 C CA . LYS A 1 113 ? 5.016 69.661 73.117 1.00 21.52 113 LYS A CA 1
ATOM 841 C C . LYS A 1 113 ? 6.348 70.262 72.691 1.00 22.19 113 LYS A C 1
ATOM 842 O O . LYS A 1 113 ? 6.590 70.480 71.503 1.00 20.88 113 LYS A O 1
ATOM 848 N N . GLU A 1 114 ? 7.208 70.534 73.665 1.00 20.91 114 GLU A N 1
ATOM 849 C CA . GLU A 1 114 ? 8.507 71.126 73.379 1.00 22.77 114 GLU A CA 1
ATOM 850 C C . GLU A 1 114 ? 9.630 70.169 73.754 1.00 24.01 114 GLU A C 1
ATOM 851 O O . GLU A 1 114 ? 9.576 69.509 74.794 1.00 23.58 114 GLU A O 1
ATOM 857 N N . MET A 1 115 ? 10.644 70.091 72.900 1.00 24.30 115 MET A N 1
ATOM 858 C CA . MET A 1 115 ? 11.780 69.216 73.152 1.00 26.85 115 MET A CA 1
ATOM 859 C C . MET A 1 115 ? 12.987 69.668 72.341 1.00 26.56 115 MET A C 1
ATOM 860 O O . MET A 1 115 ? 12.852 70.442 71.393 1.00 26.56 115 MET A O 1
ATOM 865 N N . THR A 1 116 ? 14.169 69.202 72.728 1.00 25.75 116 THR A N 1
ATOM 866 C CA . THR A 1 116 ? 15.391 69.565 72.021 1.00 25.21 116 THR A CA 1
ATOM 867 C C . THR A 1 116 ? 15.590 68.623 70.842 1.00 23.81 116 THR A C 1
ATOM 868 O O . THR A 1 116 ? 14.898 67.613 70.718 1.00 22.94 116 THR A O 1
ATOM 872 N N . VAL A 1 117 ? 16.537 68.962 69.977 1.00 24.71 117 VAL A N 1
ATOM 873 C CA . VAL A 1 117 ? 16.833 68.135 68.819 1.00 24.49 117 VAL A CA 1
ATOM 874 C C . VAL A 1 117 ? 17.358 66.787 69.297 1.00 25.12 117 VAL A C 1
ATOM 875 O O . VAL A 1 117 ? 17.042 65.743 68.724 1.00 23.97 117 VAL A O 1
ATOM 879 N N . GLU A 1 118 ? 18.155 66.813 70.358 1.00 26.98 118 GLU A N 1
ATOM 880 C CA . GLU A 1 118 ? 18.707 65.586 70.913 1.00 27.99 118 GLU A CA 1
ATOM 881 C C . GLU A 1 118 ? 17.567 64.676 71.364 1.00 27.09 118 GLU A C 1
ATOM 882 O O . GLU A 1 118 ? 17.545 63.486 71.049 1.00 26.97 118 GLU A O 1
ATOM 888 N N . GLU A 1 119 ? 16.611 65.246 72.089 1.00 27.18 119 GLU A N 1
ATOM 889 C CA . GLU A 1 119 ? 15.473 64.479 72.582 1.00 26.38 119 GLU A CA 1
ATOM 890 C C . GLU A 1 119 ? 14.589 63.979 71.443 1.00 26.10 119 GLU A C 1
ATOM 891 O O . GLU A 1 119 ? 13.948 62.936 71.555 1.00 23.98 119 GLU A O 1
ATOM 897 N N . LEU A 1 120 ? 14.562 64.719 70.340 1.00 25.16 120 LEU A N 1
ATOM 898 C CA . LEU A 1 120 ? 13.740 64.336 69.198 1.00 25.92 120 LEU A CA 1
ATOM 899 C C . LEU A 1 120 ? 14.206 63.011 68.597 1.00 25.56 120 LEU A C 1
ATOM 900 O O . LEU A 1 120 ? 13.395 62.213 68.126 1.00 24.54 120 LEU A O 1
ATOM 905 N N . LEU A 1 121 ? 15.516 62.787 68.613 1.00 26.11 121 LEU A N 1
ATOM 906 C CA . LEU A 1 121 ? 16.098 61.556 68.082 1.00 25.05 121 LEU A CA 1
ATOM 907 C C . LEU A 1 121 ? 17.406 61.283 68.824 1.00 26.04 121 LEU A C 1
ATOM 908 O O . LEU A 1 121 ? 18.494 61.556 68.317 1.00 24.39 121 LEU A O 1
ATOM 913 N N . PRO A 1 122 ? 17.308 60.740 70.047 1.00 27.03 122 PRO A N 1
ATOM 914 C CA . PRO A 1 122 ? 18.479 60.430 70.872 1.00 27.93 122 PRO A CA 1
ATOM 915 C C . PRO A 1 122 ? 19.488 59.522 70.178 1.00 26.84 122 PRO A C 1
ATOM 916 O O . PRO A 1 122 ? 19.116 58.516 69.573 1.00 26.93 122 PRO A O 1
ATOM 920 N N . GLY A 1 123 ? 20.761 59.895 70.265 1.00 27.13 123 GLY A N 1
ATOM 921 C CA . GLY A 1 123 ? 21.819 59.106 69.655 1.00 26.29 123 GLY A CA 1
ATOM 922 C C . GLY A 1 123 ? 21.620 58.871 68.171 1.00 25.65 123 GLY A C 1
ATOM 923 O O . GLY A 1 123 ? 21.918 57.793 67.656 1.00 25.39 123 GLY A O 1
ATOM 924 N N . ALA A 1 124 ? 21.126 59.892 67.481 1.00 24.77 124 ALA A N 1
ATOM 925 C CA . ALA A 1 124 ? 20.872 59.802 66.049 1.00 23.70 124 ALA A CA 1
ATOM 926 C C . ALA A 1 124 ? 22.110 59.395 65.257 1.00 23.42 124 ALA A C 1
ATOM 927 O O . ALA A 1 124 ? 23.226 59.817 65.559 1.00 22.87 124 ALA A O 1
ATOM 929 N N . PHE A 1 125 ? 21.901 58.567 64.241 1.00 21.47 125 PHE A N 1
ATOM 930 C CA . PHE A 1 125 ? 22.986 58.123 63.378 1.00 21.80 125 PHE A CA 1
ATOM 931 C C . PHE A 1 125 ? 23.627 59.402 62.833 1.00 21.51 125 PHE A C 1
ATOM 932 O O . PHE A 1 125 ? 22.922 60.282 62.342 1.00 22.24 125 PHE A O 1
ATOM 940 N N . SER A 1 126 ? 24.949 59.516 62.925 1.00 22.91 126 SER A N 1
ATOM 941 C CA . SER A 1 126 ? 25.626 60.722 62.450 1.00 23.88 126 SER A CA 1
ATOM 942 C C . SER A 1 126 ? 26.920 60.456 61.690 1.00 24.00 126 SER A C 1
ATOM 943 O O . SER A 1 126 ? 27.360 59.312 61.564 1.00 25.20 126 SER A O 1
ATOM 946 N N . SER A 1 127 ? 27.534 61.531 61.200 1.00 24.07 127 SER A N 1
ATOM 947 C CA . SER A 1 127 ? 28.777 61.431 60.446 1.00 25.89 127 SER A CA 1
ATOM 948 C C . SER A 1 127 ? 29.853 60.716 61.253 1.00 27.30 127 SER A C 1
ATOM 949 O O . SER A 1 127 ? 30.669 59.985 60.695 1.00 27.87 127 SER A O 1
ATOM 952 N N . GLU A 1 128 ? 29.848 60.925 62.566 1.00 29.03 128 GLU A N 1
ATOM 953 C CA . GLU A 1 128 ? 30.829 60.293 63.441 1.00 32.23 128 GLU A CA 1
ATOM 954 C C . GLU A 1 128 ? 30.784 58.772 63.325 1.00 32.01 128 GLU A C 1
ATOM 955 O O . GLU A 1 128 ? 31.798 58.097 63.511 1.00 31.98 128 GLU A O 1
ATOM 961 N N . ASP A 1 129 ? 29.608 58.235 63.017 1.00 31.28 129 ASP A N 1
ATOM 962 C CA . ASP A 1 129 ? 29.452 56.793 62.887 1.00 31.26 129 ASP A CA 1
ATOM 963 C C . ASP A 1 129 ? 30.073 56.291 61.590 1.00 32.33 129 ASP A C 1
ATOM 964 O O . ASP A 1 129 ? 30.458 55.126 61.487 1.00 32.03 129 ASP A O 1
ATOM 969 N N . LEU A 1 130 ? 30.175 57.180 60.606 1.00 32.01 130 LEU A N 1
ATOM 970 C CA . LEU A 1 130 ? 30.765 56.842 59.315 1.00 33.59 130 LEU A CA 1
ATOM 971 C C . LEU A 1 130 ? 32.282 56.994 59.378 1.00 34.79 130 LEU A C 1
ATOM 972 O O . LEU A 1 130 ? 33.021 56.011 59.316 1.00 36.18 130 LEU A O 1
ATOM 977 N N . MET B 1 1 ? 16.190 30.475 68.814 1.00 43.22 1 MET B N 1
ATOM 978 C CA . MET B 1 1 ? 16.751 31.702 68.181 1.00 41.94 1 MET B CA 1
ATOM 979 C C . MET B 1 1 ? 16.798 32.851 69.182 1.00 41.52 1 MET B C 1
ATOM 980 O O . MET B 1 1 ? 15.938 33.734 69.167 1.00 42.22 1 MET B O 1
ATOM 985 N N . ASN B 1 2 ? 17.798 32.827 70.059 1.00 39.48 2 ASN B N 1
ATOM 986 C CA . ASN B 1 2 ? 17.967 33.881 71.055 1.00 37.65 2 ASN B CA 1
ATOM 987 C C . ASN B 1 2 ? 18.541 35.104 70.347 1.00 36.03 2 ASN B C 1
ATOM 988 O O . ASN B 1 2 ? 18.781 35.062 69.141 1.00 35.60 2 ASN B O 1
ATOM 993 N N . ARG B 1 3 ? 18.774 36.186 71.082 1.00 33.70 3 ARG B N 1
ATOM 994 C CA . ARG B 1 3 ? 19.295 37.389 70.451 1.00 33.05 3 ARG B CA 1
ATOM 995 C C . ARG B 1 3 ? 20.726 37.229 69.947 1.00 31.65 3 ARG B C 1
ATOM 996 O O . ARG B 1 3 ? 21.090 37.811 68.929 1.00 32.01 3 ARG B O 1
ATOM 1004 N N . GLN B 1 4 ? 21.537 36.439 70.644 1.00 31.61 4 GLN B N 1
ATOM 1005 C CA . GLN B 1 4 ? 22.917 36.245 70.213 1.00 31.17 4 GLN B CA 1
ATOM 1006 C C . GLN B 1 4 ? 22.951 35.533 68.862 1.00 30.36 4 GLN B C 1
ATOM 1007 O O . GLN B 1 4 ? 23.819 35.800 68.029 1.00 29.76 4 GLN B O 1
ATOM 1013 N N . GLU B 1 5 ? 22.003 34.628 68.650 1.00 29.10 5 GLU B N 1
ATOM 1014 C CA . GLU B 1 5 ? 21.924 33.894 67.394 1.00 28.93 5 GLU B CA 1
ATOM 1015 C C . GLU B 1 5 ? 21.393 34.797 66.284 1.00 27.34 5 GLU B C 1
ATOM 1016 O O . GLU B 1 5 ? 21.813 34.688 65.135 1.00 26.09 5 GLU B O 1
ATOM 1022 N N . LEU B 1 6 ? 20.468 35.689 66.632 1.00 25.76 6 LEU B N 1
ATOM 1023 C CA . LEU B 1 6 ? 19.906 36.611 65.652 1.00 24.60 6 LEU B CA 1
ATOM 1024 C C . LEU B 1 6 ? 20.979 37.620 65.256 1.00 24.33 6 LEU B C 1
ATOM 1025 O O . LEU B 1 6 ? 21.000 38.106 64.125 1.00 25.42 6 LEU B O 1
ATOM 1030 N N . ILE B 1 7 ? 21.871 37.930 66.194 1.00 23.90 7 ILE B N 1
ATOM 1031 C CA . ILE B 1 7 ? 22.959 38.864 65.929 1.00 22.29 7 ILE B CA 1
ATOM 1032 C C . ILE B 1 7 ? 23.914 38.266 64.898 1.00 23.05 7 ILE B C 1
ATOM 1033 O O . ILE B 1 7 ? 24.380 38.963 63.999 1.00 21.10 7 ILE B O 1
ATOM 1038 N N . THR B 1 8 ? 24.198 36.973 65.018 1.00 23.75 8 THR B N 1
ATOM 1039 C CA . THR B 1 8 ? 25.093 36.327 64.068 1.00 23.91 8 THR B CA 1
ATOM 1040 C C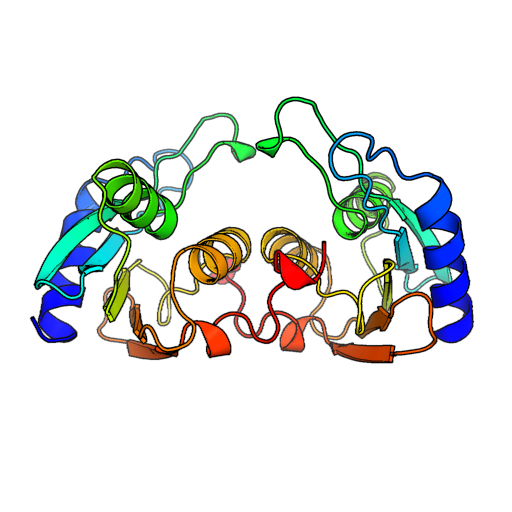 . THR B 1 8 ? 24.463 36.363 62.679 1.00 23.18 8 THR B C 1
ATOM 1041 O O . THR B 1 8 ? 25.165 36.473 61.679 1.00 20.89 8 THR B O 1
ATOM 1045 N N . GLU B 1 9 ? 23.135 36.277 62.625 1.00 23.98 9 GLU B N 1
ATOM 1046 C CA . GLU B 1 9 ? 22.419 36.335 61.354 1.00 24.27 9 GLU B CA 1
ATOM 1047 C C . GLU B 1 9 ? 22.655 37.705 60.722 1.00 22.98 9 GLU B C 1
ATOM 1048 O O . GLU B 1 9 ? 22.955 37.810 59.536 1.00 22.71 9 GLU B O 1
ATOM 1054 N N . ALA B 1 10 ? 22.519 38.754 61.526 1.00 20.68 10 ALA B N 1
ATOM 1055 C CA . ALA B 1 10 ? 22.720 40.113 61.043 1.00 19.77 10 ALA B CA 1
ATOM 1056 C C . ALA B 1 10 ? 24.165 40.311 60.592 1.00 20.68 10 ALA B C 1
ATOM 1057 O O . ALA B 1 10 ? 24.417 40.998 59.603 1.00 21.02 10 ALA B O 1
ATOM 1059 N N . LEU B 1 11 ? 25.108 39.715 61.320 1.00 19.21 11 LEU B N 1
ATOM 1060 C CA . LEU B 1 11 ? 26.526 39.832 60.973 1.00 21.13 11 LEU B CA 1
ATOM 1061 C C . LEU B 1 11 ? 26.820 39.207 59.612 1.00 20.79 11 LEU B C 1
ATOM 1062 O O . LEU B 1 11 ? 27.659 39.709 58.866 1.00 22.60 11 LEU B O 1
ATOM 1067 N N . LYS B 1 12 ? 26.140 38.110 59.294 1.00 21.25 12 LYS B N 1
ATOM 1068 C CA . LYS B 1 12 ? 26.333 37.448 58.004 1.00 23.36 12 LYS B CA 1
ATOM 1069 C C . LYS B 1 12 ? 25.637 38.269 56.919 1.00 21.82 12 LYS B C 1
ATOM 1070 O O . LYS B 1 12 ? 26.161 38.451 55.823 1.00 22.16 12 LYS B O 1
ATOM 1076 N N . ALA B 1 13 ? 24.447 38.757 57.239 1.00 20.81 13 ALA B N 1
ATOM 1077 C CA . ALA B 1 13 ? 23.673 39.560 56.301 1.00 20.77 13 ALA B CA 1
ATOM 1078 C C . ALA B 1 13 ? 24.492 40.773 55.874 1.00 20.02 13 ALA B C 1
ATOM 1079 O O . ALA B 1 13 ? 24.461 41.185 54.715 1.00 21.36 13 ALA B O 1
ATOM 1081 N N . ARG B 1 14 ? 25.244 41.327 56.818 1.00 20.14 14 ARG B N 1
ATOM 1082 C CA . ARG B 1 14 ? 26.069 42.496 56.557 1.00 18.90 14 ARG B CA 1
ATOM 1083 C C . ARG B 1 14 ? 27.053 42.308 55.407 1.00 20.86 14 ARG B C 1
ATOM 1084 O O . ARG B 1 14 ? 27.347 43.259 54.680 1.00 17.32 14 ARG B O 1
ATOM 1092 N N . ASP B 1 15 ? 27.559 41.087 55.243 1.00 20.58 15 ASP B N 1
ATOM 1093 C CA . ASP B 1 15 ? 28.527 40.808 54.190 1.00 22.56 15 ASP B CA 1
ATOM 1094 C C . ASP B 1 15 ? 27.946 40.857 52.781 1.00 22.54 15 ASP B C 1
ATOM 1095 O O . ASP B 1 15 ? 28.692 40.895 51.807 1.00 22.93 15 ASP B O 1
ATOM 1100 N N . MET B 1 16 ? 26.620 40.862 52.671 1.00 23.47 16 MET B N 1
ATOM 1101 C CA . MET B 1 16 ? 25.962 40.911 51.367 1.00 22.63 16 MET B CA 1
ATOM 1102 C C . MET B 1 16 ? 25.725 42.354 50.915 1.00 22.08 16 MET B C 1
ATOM 1103 O O . MET B 1 16 ? 25.334 42.602 49.775 1.00 19.28 16 MET B O 1
ATOM 1108 N N . ALA B 1 17 ? 25.972 43.300 51.812 1.00 20.75 17 ALA B N 1
ATOM 1109 C CA . ALA B 1 17 ? 25.741 44.712 51.520 1.00 20.78 17 ALA B CA 1
ATOM 1110 C C . ALA B 1 17 ? 26.393 45.256 50.252 1.00 20.31 17 ALA B C 1
ATOM 1111 O O . ALA B 1 17 ? 27.518 44.898 49.906 1.00 18.23 17 ALA B O 1
ATOM 1113 N N . TYR B 1 18 ? 25.660 46.121 49.559 1.00 19.32 18 TYR B N 1
ATOM 1114 C CA . TYR B 1 18 ? 26.149 46.780 48.355 1.00 17.77 18 TYR B CA 1
ATOM 1115 C C . TYR B 1 18 ? 26.271 48.246 48.758 1.00 19.49 18 TYR B C 1
ATOM 1116 O O . TYR B 1 18 ? 25.305 49.004 48.667 1.00 15.28 18 TYR B O 1
ATOM 1125 N N . ALA B 1 19 ? 27.455 48.635 49.222 1.00 19.19 19 ALA B N 1
ATOM 1126 C CA . ALA B 1 19 ? 27.687 50.006 49.664 1.00 20.60 19 ALA B CA 1
ATOM 1127 C C . ALA B 1 19 ? 29.024 50.545 49.165 1.00 20.68 19 ALA B C 1
ATOM 1128 O O . ALA B 1 19 ? 29.901 50.891 49.956 1.00 23.05 19 ALA B O 1
ATOM 1130 N N . PRO B 1 20 ? 29.196 50.630 47.839 1.00 21.60 20 PRO B N 1
ATOM 1131 C CA . PRO B 1 20 ? 30.446 51.133 47.265 1.00 21.65 20 PRO B CA 1
ATOM 1132 C C . PRO B 1 20 ? 30.687 52.631 47.447 1.00 22.08 20 PRO B C 1
ATOM 1133 O O . PRO B 1 20 ? 31.809 53.107 47.278 1.00 21.46 20 PRO B O 1
ATOM 1137 N N . TYR B 1 21 ? 29.644 53.375 47.796 1.00 21.25 21 TYR B N 1
ATOM 1138 C CA . TYR B 1 21 ? 29.786 54.815 47.964 1.00 22.44 21 TYR B CA 1
ATOM 1139 C C . TYR B 1 21 ? 30.235 55.221 49.361 1.00 23.25 21 TYR B C 1
ATOM 1140 O O . TYR B 1 21 ? 31.183 55.993 49.515 1.00 22.02 21 TYR B O 1
ATOM 1149 N N . SER B 1 22 ? 29.568 54.691 50.378 1.00 21.27 22 SER B N 1
ATOM 1150 C CA . SER B 1 22 ?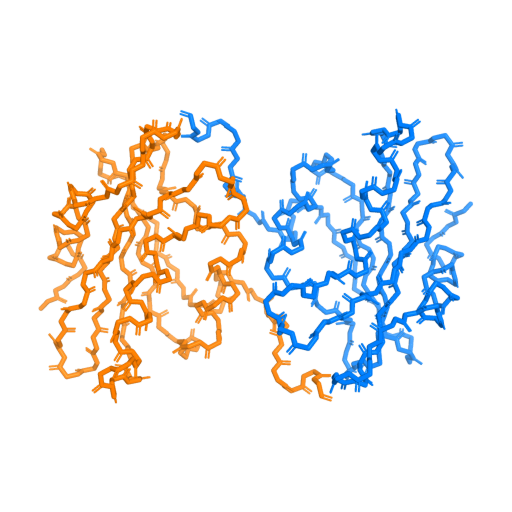 29.920 55.009 51.757 1.00 22.05 22 SER B CA 1
ATOM 1151 C C . SER B 1 22 ? 30.968 54.047 52.321 1.00 22.84 22 SER B C 1
ATOM 1152 O O . SER B 1 22 ? 31.672 54.381 53.277 1.00 21.85 22 SER B O 1
ATOM 1155 N N . LYS B 1 23 ? 31.063 52.859 51.729 1.00 21.46 23 LYS B N 1
ATOM 1156 C CA . LYS B 1 23 ? 31.984 51.828 52.206 1.00 23.37 23 LYS B CA 1
ATOM 1157 C C . LYS B 1 23 ? 31.565 51.447 53.628 1.00 22.35 23 LYS B C 1
ATOM 1158 O O . LYS B 1 23 ? 32.359 50.914 54.405 1.00 25.59 23 LYS B O 1
ATOM 1164 N N . PHE B 1 24 ? 30.307 51.727 53.953 1.00 19.91 24 PHE B N 1
ATOM 1165 C CA . PHE B 1 24 ? 29.749 51.441 55.272 1.00 20.25 24 PHE B CA 1
ATOM 1166 C C . PHE B 1 24 ? 28.692 50.344 55.139 1.00 20.32 24 PHE B C 1
ATOM 1167 O O . PHE B 1 24 ? 27.555 50.619 54.762 1.00 19.99 24 PHE B O 1
ATOM 1175 N N . GLN B 1 25 ? 29.068 49.105 55.453 1.00 18.45 25 GLN B N 1
ATOM 1176 C CA . GLN B 1 25 ? 28.142 47.978 55.346 1.00 19.05 25 GLN B CA 1
ATOM 1177 C C . GLN B 1 25 ? 27.325 47.769 56.614 1.00 18.65 25 GLN B C 1
ATOM 1178 O O . GLN B 1 25 ? 27.853 47.821 57.723 1.00 20.41 25 GLN B O 1
ATOM 1184 N N . VAL B 1 26 ? 26.031 47.526 56.436 1.00 17.55 26 VAL B N 1
ATOM 1185 C CA . VAL B 1 26 ? 25.125 47.296 57.553 1.00 16.62 26 VAL B CA 1
ATOM 1186 C C . VAL B 1 26 ? 24.369 45.993 57.323 1.00 16.82 26 VAL B C 1
ATOM 1187 O O . VAL B 1 26 ? 24.048 45.640 56.184 1.00 16.88 26 VAL B O 1
ATOM 1191 N N . GLY B 1 27 ? 24.093 45.281 58.409 1.00 19.48 27 GLY B N 1
ATOM 1192 C CA . GLY B 1 27 ? 23.361 44.034 58.319 1.00 17.00 27 GLY B CA 1
ATOM 1193 C C . GLY B 1 27 ? 22.191 44.003 59.285 1.00 19.40 27 GLY B C 1
ATOM 1194 O O . GLY B 1 27 ? 22.234 44.615 60.358 1.00 17.74 27 GLY B O 1
ATOM 1195 N N . ALA B 1 28 ? 21.136 43.293 58.903 1.00 17.24 28 ALA B N 1
ATOM 1196 C CA . ALA B 1 28 ? 19.955 43.184 59.745 1.00 18.85 28 ALA B CA 1
ATOM 1197 C C . ALA B 1 28 ? 19.343 41.794 59.649 1.00 18.76 28 ALA B C 1
ATOM 1198 O O . ALA B 1 28 ? 19.430 41.136 58.612 1.00 19.04 28 ALA B O 1
ATOM 1200 N N . ALA B 1 29 ? 18.732 41.349 60.741 1.00 17.76 29 ALA B N 1
ATOM 1201 C CA . ALA B 1 29 ? 18.090 40.042 60.779 1.00 19.05 29 ALA B CA 1
ATOM 1202 C C . ALA B 1 29 ? 16.761 40.186 61.507 1.00 18.40 29 ALA B C 1
ATOM 1203 O O . ALA B 1 29 ? 16.722 40.596 62.668 1.00 20.00 29 ALA B O 1
ATOM 1205 N N . LEU B 1 30 ? 15.680 39.854 60.808 1.00 17.96 30 LEU B N 1
ATOM 1206 C CA . LEU B 1 30 ? 14.326 39.955 61.343 1.00 18.73 30 LEU B CA 1
ATOM 1207 C C . LEU B 1 30 ? 13.763 38.582 61.699 1.00 20.01 30 LEU B C 1
ATOM 1208 O O . LEU B 1 30 ? 13.717 37.691 60.855 1.00 21.29 30 LEU B O 1
ATOM 1213 N N . LEU B 1 31 ? 13.324 38.427 62.944 1.00 20.04 31 LEU B N 1
ATOM 1214 C CA . LEU B 1 31 ? 12.765 37.164 63.417 1.00 22.41 31 LEU B CA 1
ATOM 1215 C C . LEU B 1 31 ? 11.246 37.246 63.543 1.00 22.04 31 LEU B C 1
ATOM 1216 O O . LEU B 1 31 ? 10.715 38.135 64.216 1.00 21.72 31 LEU B O 1
ATOM 1221 N N . THR B 1 32 ? 10.549 36.319 62.893 1.00 24.37 32 THR B N 1
ATOM 1222 C CA . THR B 1 32 ? 9.090 36.287 62.937 1.00 26.27 32 THR B CA 1
ATOM 1223 C C . THR B 1 32 ? 8.613 35.482 64.142 1.00 28.44 32 THR B C 1
ATOM 1224 O O . THR B 1 32 ? 9.401 34.799 64.793 1.00 28.40 32 THR B O 1
ATOM 1228 N N . LYS B 1 33 ? 7.318 35.563 64.429 1.00 31.46 33 LYS B N 1
ATOM 1229 C CA . LYS B 1 33 ? 6.736 34.827 65.545 1.00 34.19 33 LYS B CA 1
ATOM 1230 C C . LYS B 1 33 ? 6.949 33.328 65.343 1.00 34.39 33 LYS B C 1
ATOM 1231 O O . LYS B 1 33 ? 7.254 32.601 66.288 1.00 33.71 33 LYS B O 1
ATOM 1237 N N . ASP B 1 34 ? 6.788 32.876 64.104 1.00 34.82 34 ASP B N 1
ATOM 1238 C CA . ASP B 1 34 ? 6.949 31.466 63.769 1.00 36.12 34 ASP B CA 1
ATOM 1239 C C . ASP B 1 34 ? 8.406 31.023 63.782 1.00 35.35 34 ASP B C 1
ATOM 1240 O O . ASP B 1 34 ? 8.703 29.844 63.588 1.00 36.46 34 ASP B O 1
ATOM 1245 N N . GLY B 1 35 ? 9.313 31.971 63.995 1.00 34.08 35 GLY B N 1
ATOM 1246 C CA . GLY B 1 35 ? 10.725 31.638 64.056 1.00 31.05 35 GLY B CA 1
ATOM 1247 C C . GLY B 1 35 ? 11.539 31.739 62.778 1.00 30.03 35 GLY B C 1
ATOM 1248 O O . GLY B 1 35 ? 12.689 31.307 62.755 1.00 28.38 35 GLY B O 1
ATOM 1249 N N . LYS B 1 36 ? 10.966 32.296 61.715 1.00 27.71 36 LYS B N 1
ATOM 1250 C CA . LYS B 1 36 ? 11.705 32.428 60.463 1.00 27.63 36 LYS B CA 1
ATOM 1251 C C . LYS B 1 36 ? 12.571 33.687 60.494 1.00 26.11 36 LYS B C 1
ATOM 1252 O O . LYS B 1 36 ? 12.185 34.701 61.077 1.00 26.58 36 LYS B O 1
ATOM 1258 N N . VAL B 1 37 ? 13.741 33.620 59.869 1.00 25.57 37 VAL B N 1
ATOM 1259 C CA . VAL B 1 37 ? 14.653 34.755 59.845 1.00 23.94 37 VAL B CA 1
ATOM 1260 C C . VAL B 1 37 ? 14.839 35.353 58.458 1.00 23.12 37 VAL B C 1
ATOM 1261 O O . VAL B 1 37 ? 15.129 34.643 57.497 1.00 22.85 37 VAL B O 1
ATOM 1265 N N . TYR B 1 38 ? 14.658 36.666 58.360 1.00 22.67 38 TYR B N 1
ATOM 1266 C CA . TYR B 1 38 ? 14.853 37.369 57.100 1.00 22.32 38 TYR B CA 1
ATOM 1267 C C . TYR B 1 38 ? 16.086 38.246 57.234 1.00 21.48 38 TYR B C 1
ATOM 1268 O O . TYR B 1 38 ? 16.183 39.053 58.155 1.00 21.41 38 TYR B O 1
ATOM 1277 N N . ARG B 1 39 ? 17.030 38.082 56.316 1.00 20.94 39 ARG B N 1
ATOM 1278 C CA . ARG B 1 39 ? 18.251 38.868 56.354 1.00 20.73 39 ARG B CA 1
ATOM 1279 C C . ARG B 1 39 ? 18.132 40.109 55.484 1.00 20.42 39 ARG B C 1
ATOM 1280 O O . ARG B 1 39 ? 17.423 40.110 54.479 1.00 20.46 39 ARG B O 1
ATOM 1288 N N . GLY B 1 40 ? 18.831 41.164 55.884 1.00 19.98 40 GLY B N 1
ATOM 1289 C CA . GLY B 1 40 ? 18.808 42.398 55.127 1.00 19.25 40 GLY B CA 1
ATOM 1290 C C . GLY B 1 40 ? 20.164 43.077 55.156 1.00 20.03 40 GLY B C 1
ATOM 1291 O O . GLY B 1 40 ? 20.974 42.835 56.055 1.00 19.36 40 GLY B O 1
ATOM 1292 N N . CYS B 1 41 ? 20.410 43.930 54.170 1.00 17.89 41 CYS B N 1
ATOM 1293 C CA . CYS B 1 41 ? 21.668 44.659 54.071 1.00 17.99 41 CYS B CA 1
ATOM 1294 C C . CYS B 1 41 ? 21.397 45.956 53.325 1.00 18.34 41 CYS B C 1
ATOM 1295 O O . CYS B 1 41 ? 20.421 46.051 52.573 1.00 16.92 41 CYS B O 1
ATOM 1298 N N . ASN B 1 42 ? 22.244 46.959 53.534 1.00 16.32 42 ASN B N 1
ATOM 1299 C CA . ASN B 1 42 ? 22.039 48.222 52.847 1.00 18.58 42 ASN B CA 1
ATOM 1300 C C . ASN B 1 42 ? 22.468 48.091 51.391 1.00 17.28 42 ASN B C 1
ATOM 1301 O O . ASN B 1 42 ? 23.407 47.360 51.069 1.00 18.55 42 ASN B O 1
ATOM 1306 N N . ILE B 1 43 ? 21.749 48.782 50.513 1.00 17.96 43 ILE B N 1
ATOM 1307 C CA . ILE B 1 43 ? 22.019 48.756 49.077 1.00 17.34 43 ILE B CA 1
ATOM 1308 C C . ILE B 1 43 ? 22.022 50.202 48.600 1.00 17.37 43 ILE B C 1
ATOM 1309 O O . ILE B 1 43 ? 20.990 50.870 48.618 1.00 16.07 43 ILE B O 1
ATOM 1314 N N . GLU B 1 44 ? 23.190 50.678 48.179 1.00 17.49 44 GLU B N 1
ATOM 1315 C CA . GLU B 1 44 ? 23.343 52.060 47.752 1.00 17.03 44 GLU B CA 1
ATOM 1316 C C . GLU B 1 44 ? 23.095 52.370 46.278 1.00 18.11 44 GLU B C 1
ATOM 1317 O O . GLU B 1 44 ? 22.809 51.480 45.474 1.00 16.61 44 GLU B O 1
ATOM 1323 N N . ASN B 1 45 ? 23.199 53.654 45.950 1.00 17.82 45 ASN B N 1
ATOM 1324 C CA . ASN B 1 45 ? 22.969 54.156 44.599 1.00 18.61 45 ASN B CA 1
ATOM 1325 C C . ASN B 1 45 ? 23.793 55.426 44.396 1.00 17.69 45 ASN B C 1
ATOM 1326 O O . ASN B 1 45 ? 24.035 56.170 45.348 1.00 18.93 45 ASN B O 1
ATOM 1331 N N . ALA B 1 46 ? 24.233 55.667 43.164 1.00 17.02 46 ALA B N 1
ATOM 1332 C CA . ALA B 1 46 ? 25.016 56.862 42.852 1.00 16.66 46 ALA B CA 1
ATOM 1333 C C . ALA B 1 46 ? 24.255 58.095 43.319 1.00 17.28 46 ALA B C 1
ATOM 1334 O O . ALA B 1 46 ? 24.856 59.096 43.719 1.00 17.06 46 ALA B O 1
ATOM 1336 N N . ALA B 1 47 ? 22.927 58.021 43.250 1.00 18.67 47 ALA B N 1
ATOM 1337 C CA . ALA B 1 47 ? 22.067 59.111 43.701 1.00 20.40 47 ALA B CA 1
ATOM 1338 C C . ALA B 1 47 ? 21.749 58.739 45.145 1.00 20.43 47 ALA B C 1
ATOM 1339 O O . ALA B 1 47 ? 20.824 57.974 45.415 1.00 20.84 47 ALA B O 1
ATOM 1341 N N . TYR B 1 48 ? 22.538 59.281 46.065 1.00 21.31 48 TYR B N 1
ATOM 1342 C CA . TYR B 1 48 ? 22.419 58.978 47.486 1.00 20.26 48 TYR B CA 1
ATOM 1343 C C . TYR B 1 48 ? 21.023 58.848 48.087 1.00 19.78 48 TYR B C 1
ATOM 1344 O O . TYR B 1 48 ? 20.799 57.981 48.928 1.00 19.40 48 TYR B O 1
ATOM 1353 N N . SER B 1 49 ? 20.078 59.679 47.661 1.00 19.24 49 SER B N 1
ATOM 1354 C CA . SER B 1 49 ? 18.735 59.614 48.226 1.00 20.36 49 SER B CA 1
ATOM 1355 C C . SER B 1 49 ? 18.048 58.269 47.983 1.00 20.96 49 SER B C 1
ATOM 1356 O O . SER B 1 49 ? 17.095 57.927 48.675 1.00 20.23 49 SER B O 1
ATOM 1359 N N . MET B 1 50 ? 18.544 57.503 47.014 1.00 21.22 50 MET B N 1
ATOM 1360 C CA . MET B 1 50 ? 17.963 56.204 46.686 1.00 21.51 50 MET B CA 1
ATOM 1361 C C . MET B 1 50 ? 18.529 55.029 47.493 1.00 21.66 50 MET B C 1
ATOM 1362 O O . MET B 1 50 ? 18.098 53.890 47.315 1.00 21.86 50 MET B O 1
ATOM 1367 N N . CYS B 1 51 ? 19.487 55.299 48.375 1.00 20.47 51 CYS B N 1
ATOM 1368 C CA . CYS B 1 51 ? 20.079 54.241 49.199 1.00 21.85 51 CYS B CA 1
ATOM 1369 C C . CYS B 1 51 ? 19.025 53.603 50.106 1.00 21.13 51 CYS B C 1
ATOM 1370 O O . CYS B 1 51 ? 18.193 54.301 50.675 1.00 22.69 51 CYS B O 1
ATOM 1373 N N . ASN B 1 52 ? 19.060 52.279 50.238 1.00 20.15 52 ASN B N 1
ATOM 1374 C CA . ASN B 1 52 ? 18.107 51.570 51.094 1.00 19.34 52 ASN B CA 1
ATOM 1375 C C . ASN B 1 52 ? 18.867 50.910 52.244 1.00 18.56 52 ASN B C 1
ATOM 1376 O O . ASN B 1 52 ? 19.900 50.279 52.032 1.00 17.92 52 ASN B O 1
ATOM 1381 N N . CYS B 1 53 ? 18.351 51.051 53.459 1.00 17.39 53 CYS B N 1
ATOM 1382 C CA . CYS B 1 53 ? 19.007 50.495 54.636 1.00 18.28 53 CYS B CA 1
ATOM 1383 C C . CYS B 1 53 ? 18.710 49.025 54.904 1.00 18.24 53 CYS B C 1
ATOM 1384 O O . CYS B 1 53 ? 17.693 48.483 54.457 1.00 17.60 53 CYS B O 1
ATOM 1387 N N . ALA B 1 54 ? 19.613 48.391 55.645 1.00 18.57 54 ALA B N 1
ATOM 1388 C CA . ALA B 1 54 ? 19.496 46.977 55.992 1.00 18.18 54 ALA B CA 1
ATOM 1389 C C . ALA B 1 54 ? 18.170 46.635 56.651 1.00 18.29 54 ALA B C 1
ATOM 1390 O O . ALA B 1 54 ? 17.510 45.671 56.263 1.00 18.25 54 ALA B O 1
ATOM 1392 N N . GLU B 1 55 ? 17.778 47.423 57.647 1.00 18.46 55 GLU B N 1
ATOM 1393 C CA . GLU B 1 55 ? 16.526 47.181 58.350 1.00 18.76 55 GLU B CA 1
ATOM 1394 C C . GLU B 1 55 ? 15.339 47.143 57.395 1.00 19.46 55 GLU B C 1
ATOM 1395 O O . GLU B 1 55 ? 14.484 46.264 57.487 1.00 17.49 55 GLU B O 1
ATOM 1401 N N . GLN B 1 56 ? 15.287 48.104 56.481 1.00 19.91 56 GLN B N 1
ATOM 1402 C CA . GLN B 1 56 ? 14.194 48.169 55.526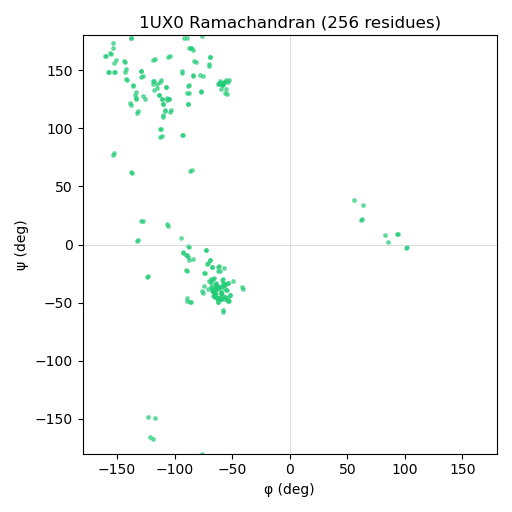 1.00 21.06 56 GLN B CA 1
ATOM 1403 C C . GLN B 1 56 ? 14.227 47.004 54.547 1.00 18.63 56 GLN B C 1
ATOM 1404 O O . GLN B 1 56 ? 13.185 46.480 54.173 1.00 19.17 56 GLN B O 1
ATOM 1410 N N . THR B 1 57 ? 15.422 46.590 54.140 1.00 18.81 57 THR B N 1
ATOM 1411 C CA . THR B 1 57 ? 15.538 45.468 53.219 1.00 18.56 57 THR B CA 1
ATOM 1412 C C . THR B 1 57 ? 14.925 44.219 53.843 1.00 17.22 57 THR B C 1
ATOM 1413 O O . THR B 1 57 ? 14.145 43.516 53.202 1.00 17.04 57 THR B O 1
ATOM 1417 N N . ALA B 1 58 ? 15.274 43.955 55.098 1.00 16.65 58 ALA B N 1
ATOM 1418 C CA . ALA B 1 58 ? 14.761 42.787 55.810 1.00 15.98 58 ALA B CA 1
ATOM 1419 C C . ALA B 1 58 ? 13.242 42.844 55.987 1.00 17.54 58 ALA B C 1
ATOM 1420 O O . ALA B 1 58 ? 12.549 41.856 55.763 1.00 18.30 58 ALA B O 1
ATOM 1422 N N . LEU B 1 59 ? 12.733 44.001 56.397 1.00 16.93 59 LEU B N 1
ATOM 1423 C CA . LEU B 1 59 ? 11.297 44.173 56.606 1.00 16.09 59 LEU B CA 1
ATOM 1424 C C . LEU B 1 59 ? 10.500 44.079 55.306 1.00 17.21 59 LEU B C 1
ATOM 1425 O O . LEU B 1 59 ? 9.410 43.514 55.277 1.00 17.39 59 LEU B O 1
ATOM 1430 N N . PHE B 1 60 ? 11.048 44.635 54.233 1.00 18.86 60 PHE B N 1
ATOM 1431 C CA . PHE B 1 60 ? 10.383 44.603 52.940 1.00 18.80 60 PHE B CA 1
ATOM 1432 C C . PHE B 1 60 ? 10.311 43.171 52.422 1.00 18.79 60 PHE B C 1
ATOM 1433 O O . PHE B 1 60 ? 9.302 42.758 51.856 1.00 17.84 60 PHE B O 1
ATOM 1441 N N . LYS B 1 61 ? 11.386 42.415 52.622 1.00 20.39 61 LYS B N 1
ATOM 1442 C CA . LYS B 1 61 ? 11.428 41.023 52.187 1.00 21.03 61 LYS B CA 1
ATOM 1443 C C . LYS B 1 61 ? 10.362 40.210 52.917 1.00 21.16 61 LYS B C 1
ATOM 1444 O O . LYS B 1 61 ? 9.584 39.484 52.292 1.00 21.17 61 LYS B O 1
ATOM 1450 N N . ALA B 1 62 ? 10.318 40.340 54.240 1.00 21.99 62 ALA B N 1
ATOM 1451 C CA . ALA B 1 62 ? 9.338 39.612 55.042 1.00 21.45 62 ALA B CA 1
ATOM 1452 C C . ALA B 1 62 ? 7.909 39.926 54.602 1.00 22.43 62 ALA B C 1
ATOM 1453 O O . ALA B 1 62 ? 7.152 39.029 54.229 1.00 21.32 62 ALA B O 1
ATOM 1455 N N . VAL B 1 63 ? 7.549 41.204 54.649 1.00 22.28 63 VAL B N 1
ATOM 1456 C CA . VAL B 1 63 ? 6.213 41.639 54.268 1.00 22.69 63 VAL B CA 1
ATOM 1457 C C . VAL B 1 63 ? 5.818 41.174 52.871 1.00 23.21 63 VAL B C 1
ATOM 1458 O O . VAL B 1 63 ? 4.672 40.790 52.652 1.00 22.62 63 VAL B O 1
ATOM 1462 N N . SER B 1 64 ? 6.760 41.200 51.932 1.00 23.31 64 SER B N 1
ATOM 1463 C CA . SER B 1 64 ? 6.461 40.773 50.569 1.00 25.08 64 SER B CA 1
ATOM 1464 C C . SER B 1 64 ? 6.173 39.276 50.518 1.00 26.73 64 SER B C 1
ATOM 1465 O O . SER B 1 64 ? 5.565 38.791 49.565 1.00 26.88 64 SER B O 1
ATOM 1468 N N . GLU B 1 65 ? 6.604 38.548 51.547 1.00 27.92 65 GLU B N 1
ATOM 1469 C CA . GLU B 1 65 ? 6.380 37.105 51.605 1.00 28.75 65 GLU B CA 1
ATOM 1470 C C . GLU B 1 65 ? 5.098 36.748 52.356 1.00 29.78 65 GLU B C 1
ATOM 1471 O O . GLU B 1 65 ? 4.690 35.587 52.381 1.00 30.33 65 GLU B O 1
ATOM 1477 N N . GLY B 1 66 ? 4.467 37.741 52.970 1.00 29.27 66 GLY B N 1
ATOM 1478 C CA . GLY B 1 66 ? 3.246 37.476 53.709 1.00 30.83 66 GLY B CA 1
ATOM 1479 C C . GLY B 1 66 ? 3.460 37.403 55.211 1.00 31.57 66 GLY B C 1
ATOM 1480 O O . GLY B 1 66 ? 2.507 37.219 55.968 1.00 29.97 66 GLY B O 1
ATOM 1481 N N . ASP B 1 67 ? 4.711 37.534 55.643 1.00 32.43 67 ASP B N 1
ATOM 1482 C CA . ASP B 1 67 ? 5.034 37.502 57.066 1.00 33.52 67 ASP B CA 1
ATOM 1483 C C . ASP B 1 67 ? 4.921 38.912 57.624 1.00 34.14 67 ASP B C 1
ATOM 1484 O O . ASP B 1 67 ? 5.602 39.828 57.163 1.00 34.41 67 ASP B O 1
ATOM 1489 N N . THR B 1 68 ? 4.054 39.082 58.617 1.00 33.92 68 THR 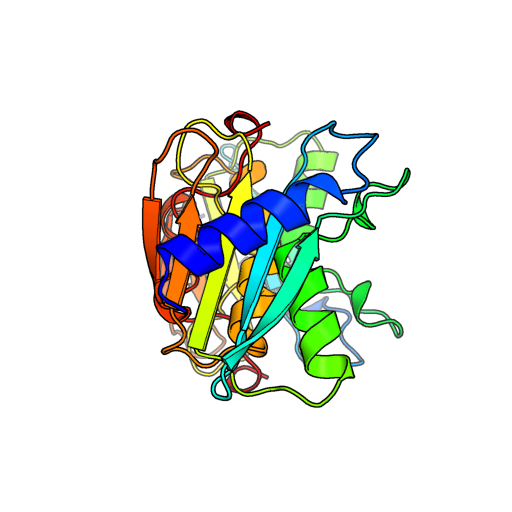B N 1
ATOM 1490 C CA . THR B 1 68 ? 3.831 40.392 59.215 1.00 34.00 68 THR B CA 1
ATOM 1491 C C . THR B 1 68 ? 3.854 40.370 60.741 1.00 33.92 68 THR B C 1
ATOM 1492 O O . THR B 1 68 ? 3.623 41.392 61.384 1.00 34.34 68 THR B O 1
ATOM 1496 N N . GLU B 1 69 ? 4.132 39.205 61.313 1.00 33.45 69 GLU B N 1
ATOM 1497 C CA . GLU B 1 69 ? 4.189 39.047 62.762 1.00 33.39 69 GLU B CA 1
ATOM 1498 C C . GLU B 1 69 ? 5.647 38.826 63.142 1.00 31.42 69 GLU B C 1
ATOM 1499 O O . GLU B 1 69 ? 6.222 37.784 62.830 1.00 31.66 69 GLU B O 1
ATOM 1505 N N . PHE B 1 70 ? 6.240 39.806 63.816 1.00 28.95 70 PHE B N 1
ATOM 1506 C CA . PHE B 1 70 ? 7.644 39.721 64.202 1.00 27.45 70 PHE B CA 1
ATOM 1507 C C . PHE B 1 70 ? 7.843 39.765 65.712 1.00 27.31 70 PHE B C 1
ATOM 1508 O O . PHE B 1 70 ? 6.979 40.239 66.449 1.00 27.55 70 PHE B O 1
ATOM 1516 N N . GLN B 1 71 ? 8.991 39.274 66.166 1.00 27.12 71 GLN B N 1
ATOM 1517 C CA . GLN B 1 71 ? 9.304 39.282 67.588 1.00 26.96 71 GLN B CA 1
ATOM 1518 C C . GLN B 1 71 ? 10.608 40.003 67.904 1.00 25.32 71 GLN B C 1
ATOM 1519 O O . GLN B 1 71 ? 10.767 40.550 68.996 1.00 24.66 71 GLN B O 1
ATOM 1525 N N . MET B 1 72 ? 11.535 40.027 66.952 1.00 23.39 72 MET B N 1
ATOM 1526 C CA . MET B 1 72 ? 12.814 40.681 67.192 1.00 21.97 72 MET B CA 1
ATOM 1527 C C . MET B 1 72 ? 13.538 41.101 65.921 1.00 20.72 72 MET B C 1
ATOM 1528 O O . MET B 1 72 ? 13.429 40.453 64.878 1.00 19.11 72 MET B O 1
ATOM 1533 N N . LEU B 1 73 ? 14.283 42.194 66.026 1.00 18.88 73 LEU B N 1
ATOM 1534 C CA . LEU B 1 73 ? 15.052 42.718 64.907 1.00 19.63 73 LEU B CA 1
ATOM 1535 C C . LEU B 1 73 ? 16.458 43.041 65.389 1.00 20.08 73 LEU B C 1
ATOM 1536 O O . LEU B 1 73 ? 16.630 43.782 66.353 1.00 22.03 73 LEU B O 1
ATOM 1541 N N . ALA B 1 74 ? 17.461 42.482 64.719 1.00 19.42 74 ALA B N 1
ATOM 1542 C CA . ALA B 1 74 ? 18.852 42.724 65.081 1.00 19.54 74 ALA B CA 1
ATOM 1543 C C . ALA B 1 74 ? 19.528 43.521 63.975 1.00 19.00 74 ALA B C 1
ATOM 1544 O O . ALA B 1 74 ? 19.295 43.270 62.794 1.00 19.87 74 ALA B O 1
ATOM 1546 N N . VAL B 1 75 ? 20.371 44.474 64.356 1.00 17.17 75 VAL B N 1
ATOM 1547 C CA . VAL B 1 75 ? 21.065 45.302 63.373 1.00 18.43 75 VAL B CA 1
ATOM 1548 C C . VAL B 1 75 ? 22.533 45.458 63.765 1.00 18.30 75 VAL B C 1
ATOM 1549 O O . VAL B 1 75 ? 22.841 45.687 64.933 1.00 21.26 75 VAL B O 1
ATOM 1553 N N . ALA B 1 76 ? 23.436 45.337 62.793 1.00 16.93 76 ALA B N 1
ATOM 1554 C CA . ALA B 1 76 ? 24.865 45.455 63.077 1.00 17.80 76 ALA B CA 1
ATOM 1555 C C . ALA B 1 76 ? 25.672 46.194 62.017 1.00 17.34 76 ALA B C 1
ATOM 1556 O O . ALA B 1 76 ? 25.440 46.041 60.819 1.00 17.55 76 ALA B O 1
ATOM 1558 N N . ALA B 1 77 ? 26.638 46.983 62.481 1.00 19.58 77 ALA B N 1
ATOM 1559 C CA . ALA B 1 77 ? 27.518 47.749 61.607 1.00 19.51 77 ALA B CA 1
ATOM 1560 C C . ALA B 1 77 ? 28.819 48.028 62.359 1.00 20.05 77 ALA B C 1
ATOM 1561 O O . ALA B 1 77 ? 28.876 47.891 63.581 1.00 20.03 77 ALA B O 1
ATOM 1563 N N . ASP B 1 78 ? 29.861 48.420 61.635 1.00 18.70 78 ASP B N 1
ATOM 1564 C CA . ASP B 1 78 ? 31.150 48.698 62.261 1.00 21.70 78 ASP B CA 1
ATOM 1565 C C . ASP B 1 78 ? 31.224 50.126 62.800 1.00 21.24 78 ASP B C 1
ATOM 1566 O O . ASP B 1 78 ? 32.030 50.934 62.343 1.00 23.26 78 ASP B O 1
ATOM 1571 N N . THR B 1 79 ? 30.375 50.422 63.781 1.00 21.67 79 THR B N 1
ATOM 1572 C CA . THR B 1 79 ? 30.321 51.744 64.404 1.00 21.94 79 THR B CA 1
ATOM 1573 C C . THR B 1 79 ? 30.948 51.718 65.798 1.00 22.15 79 THR B C 1
ATOM 1574 O O . THR B 1 79 ? 31.112 50.651 66.393 1.00 21.29 79 THR B O 1
ATOM 1578 N N . PRO B 1 80 ? 31.314 52.896 66.334 1.00 22.59 80 PRO B N 1
ATOM 1579 C CA . PRO B 1 80 ? 31.927 53.006 67.664 1.00 23.39 80 PRO B CA 1
ATOM 1580 C C . PRO B 1 80 ? 31.109 52.308 68.751 1.00 23.45 80 PRO B C 1
ATOM 1581 O O . PRO B 1 80 ? 31.648 51.550 69.558 1.00 26.15 80 PRO B O 1
ATOM 1585 N N . GLY B 1 81 ? 29.810 52.584 68.768 1.00 21.92 81 GLY B N 1
ATOM 1586 C CA . GLY B 1 81 ? 28.920 51.968 69.735 1.00 21.66 81 GLY B CA 1
ATOM 1587 C C . GLY B 1 81 ? 27.880 51.169 68.974 1.00 19.63 81 GLY B C 1
ATOM 1588 O O . GLY B 1 81 ? 28.058 50.940 67.778 1.00 19.71 81 GLY B O 1
ATOM 1589 N N . PRO B 1 82 ? 26.796 50.715 69.625 1.00 19.26 82 PRO B N 1
ATOM 1590 C CA . PRO B 1 82 ? 25.784 49.947 68.893 1.00 18.17 82 PRO B CA 1
ATOM 1591 C C . PRO B 1 82 ? 25.292 50.812 67.735 1.00 18.75 82 PRO B C 1
ATOM 1592 O O . PRO B 1 82 ? 25.117 52.020 67.900 1.00 18.95 82 PRO B O 1
ATOM 1596 N N . VAL B 1 83 ? 25.078 50.208 66.570 1.00 17.71 83 VAL B N 1
ATOM 1597 C CA . VAL B 1 83 ? 24.620 50.974 65.415 1.00 16.83 83 VAL B CA 1
ATOM 1598 C C . VAL B 1 83 ? 23.259 51.609 65.686 1.00 16.84 83 VAL B C 1
ATOM 1599 O O . VAL B 1 83 ? 22.372 50.981 66.264 1.00 19.02 83 VAL B O 1
ATOM 1603 N N . SER B 1 84 ? 23.105 52.862 65.270 1.00 15.30 84 SER B N 1
ATOM 1604 C CA . SER B 1 84 ? 21.860 53.599 65.473 1.00 17.23 84 SER B CA 1
ATOM 1605 C C . SER B 1 84 ? 21.042 53.666 64.185 1.00 16.15 84 SER B C 1
ATOM 1606 O O . SER B 1 84 ? 21.476 54.257 63.198 1.00 17.16 84 SER B O 1
ATOM 1609 N N . PRO B 1 85 ? 19.849 53.047 64.174 1.00 16.92 85 PRO B N 1
ATOM 1610 C CA . PRO B 1 85 ? 19.027 53.086 62.961 1.00 16.98 85 PRO B CA 1
ATOM 1611 C C . PRO B 1 85 ? 18.734 54.536 62.602 1.00 16.71 85 PRO B C 1
ATOM 1612 O O . PRO B 1 85 ? 18.455 55.351 63.484 1.00 16.68 85 PRO B O 1
ATOM 1616 N N . CYS B 1 86 ? 18.811 54.8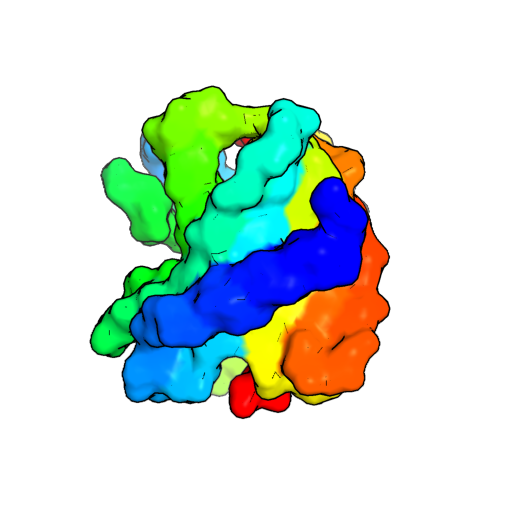67 61.318 1.00 16.05 86 CYS B N 1
ATOM 1617 C CA . CYS B 1 86 ? 18.544 56.235 60.902 1.00 16.75 86 CYS B CA 1
ATOM 1618 C C . CYS B 1 86 ? 17.059 56.511 61.092 1.00 16.81 86 CYS B C 1
ATOM 1619 O O . CYS B 1 86 ? 16.259 55.581 61.207 1.00 18.55 86 CYS B O 1
ATOM 1622 N N . GLY B 1 87 ? 16.698 57.788 61.126 1.00 17.31 87 GLY B N 1
ATOM 1623 C CA . GLY B 1 87 ? 15.309 58.166 61.322 1.00 16.38 87 GLY B CA 1
ATOM 1624 C C . GLY B 1 87 ? 14.312 57.514 60.381 1.00 16.46 87 GLY B C 1
ATOM 1625 O O . GLY B 1 87 ? 13.239 57.082 60.810 1.00 16.50 87 GLY B O 1
ATOM 1626 N N . ALA B 1 88 ? 14.652 57.449 59.099 1.00 16.44 88 ALA B N 1
ATOM 1627 C CA . ALA B 1 88 ? 13.762 56.851 58.112 1.00 17.29 88 ALA B CA 1
ATOM 1628 C C . ALA B 1 88 ? 13.476 55.399 58.468 1.00 17.48 88 ALA B C 1
ATOM 1629 O O . ALA B 1 88 ? 12.341 54.940 58.368 1.00 17.31 88 ALA B O 1
ATOM 1631 N N . CYS B 1 89 ? 14.511 54.679 58.887 1.00 18.29 89 CYS B N 1
ATOM 1632 C CA . CYS B 1 89 ? 14.354 53.278 59.262 1.00 20.47 89 CYS B CA 1
ATOM 1633 C C . CYS B 1 89 ? 13.459 53.104 60.476 1.00 19.85 89 CYS B C 1
ATOM 1634 O O . CYS B 1 89 ? 12.615 52.206 60.514 1.00 19.70 89 CYS B O 1
ATOM 1637 N N . ARG B 1 90 ? 13.650 53.957 61.474 1.00 17.61 90 ARG B N 1
ATOM 1638 C CA . ARG B 1 90 ? 12.848 53.873 62.676 1.00 16.38 90 ARG B CA 1
ATOM 1639 C C . ARG B 1 90 ? 11.387 54.075 62.316 1.00 15.81 90 ARG B C 1
ATOM 1640 O O . ARG B 1 90 ? 10.507 53.437 62.885 1.00 15.28 90 ARG B O 1
ATOM 1648 N N . GLN B 1 91 ? 11.141 54.957 61.352 1.00 15.18 91 GLN B N 1
ATOM 1649 C CA . GLN B 1 91 ? 9.789 55.248 60.902 1.00 14.26 91 GLN B CA 1
ATOM 1650 C C . GLN B 1 91 ? 9.160 54.019 60.253 1.00 15.02 91 GLN B C 1
ATOM 1651 O O . GLN B 1 91 ? 8.005 53.704 60.515 1.00 15.19 91 GLN B O 1
ATOM 1657 N N . VAL B 1 92 ? 9.919 53.338 59.398 1.00 16.06 92 VAL B N 1
ATOM 1658 C CA . VAL B 1 92 ? 9.415 52.139 58.734 1.00 16.70 92 VAL B CA 1
ATOM 1659 C C . VAL B 1 92 ? 9.191 51.048 59.775 1.00 17.63 92 VAL B C 1
ATOM 1660 O O . VAL B 1 92 ? 8.171 50.363 59.760 1.00 17.57 92 VAL B O 1
ATOM 1664 N N . ILE B 1 93 ? 10.154 50.886 60.676 1.00 18.55 93 ILE B N 1
ATOM 1665 C CA . ILE B 1 93 ? 10.038 49.889 61.734 1.00 19.37 93 ILE B CA 1
ATOM 1666 C C . ILE B 1 93 ? 8.770 50.131 62.563 1.00 18.90 93 ILE B C 1
ATOM 1667 O O . ILE B 1 93 ? 8.009 49.201 62.833 1.00 19.03 93 ILE B O 1
ATOM 1672 N N . SER B 1 94 ? 8.537 51.385 62.949 1.00 20.30 94 SER B N 1
ATOM 1673 C CA . SER B 1 94 ? 7.371 51.744 63.758 1.00 22.21 94 SER B CA 1
ATOM 1674 C C . SER B 1 94 ? 6.037 51.433 63.083 1.00 22.04 94 SER B C 1
ATOM 1675 O O . SER B 1 94 ? 5.018 51.292 63.754 1.00 22.69 94 SER B O 1
ATOM 1678 N N . GLU B 1 95 ? 6.045 51.335 61.758 1.00 21.84 95 GLU B N 1
ATOM 1679 C CA . GLU B 1 95 ? 4.828 51.049 60.997 1.00 21.33 95 GLU B CA 1
ATOM 1680 C C . GLU B 1 95 ? 4.621 49.544 60.821 1.00 20.77 95 GLU B C 1
ATOM 1681 O O . GLU B 1 95 ? 3.541 49.014 61.083 1.00 20.30 95 GLU B O 1
ATOM 1687 N N . LEU B 1 96 ? 5.674 48.859 60.393 1.00 20.42 96 LEU B N 1
ATOM 1688 C CA . LEU B 1 96 ? 5.607 47.427 60.132 1.00 21.52 96 LEU B CA 1
ATOM 1689 C C . LEU B 1 96 ? 5.791 46.495 61.332 1.00 22.05 96 LEU B C 1
ATOM 1690 O O . LEU B 1 96 ? 5.530 45.297 61.229 1.00 23.08 96 LEU B O 1
ATOM 1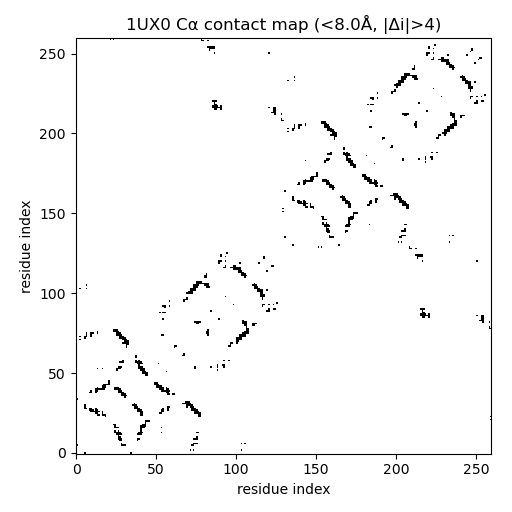695 N N . CYS B 1 97 ? 6.239 47.031 62.463 1.00 22.91 97 CYS B N 1
ATOM 1696 C CA . CYS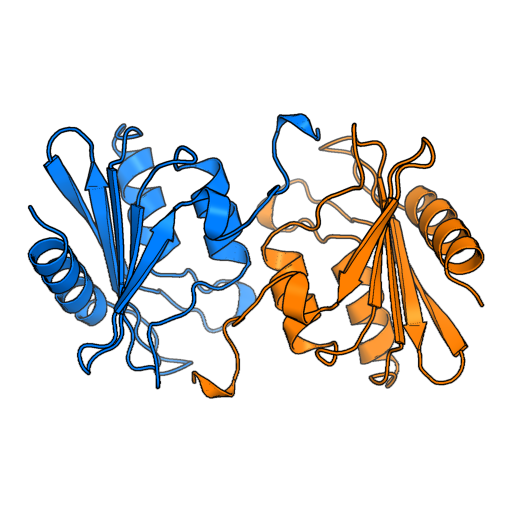 B 1 97 ? 6.439 46.217 63.666 1.00 22.74 97 CYS B CA 1
ATOM 1697 C C . CYS B 1 97 ? 5.559 46.706 64.803 1.00 23.32 97 CYS B C 1
ATOM 1698 O O . CYS B 1 97 ? 5.396 47.911 64.984 1.00 24.62 97 CYS B O 1
ATOM 1701 N N . THR B 1 98 ? 4.998 45.780 65.574 1.00 22.92 98 THR B N 1
ATOM 1702 C CA . THR B 1 98 ? 4.168 46.171 66.707 1.00 24.01 98 THR B CA 1
ATOM 1703 C C . THR B 1 98 ? 5.092 46.780 67.763 1.00 24.98 98 THR B C 1
ATOM 1704 O O . THR B 1 98 ? 6.287 46.484 67.795 1.00 23.00 98 THR B O 1
ATOM 1708 N N . LYS B 1 99 ? 4.540 47.630 68.620 1.00 25.41 99 LYS B N 1
ATOM 1709 C CA . LYS B 1 99 ? 5.328 48.315 69.640 1.00 27.24 99 LYS B CA 1
ATOM 1710 C C . LYS B 1 99 ? 6.124 47.451 70.614 1.00 27.44 99 LYS B C 1
ATOM 1711 O O . LYS B 1 99 ? 7.083 47.930 71.225 1.00 27.71 99 LYS B O 1
ATOM 1717 N N . ASP B 1 100 ? 5.743 46.186 70.751 1.00 28.21 100 ASP B N 1
ATOM 1718 C CA . ASP B 1 100 ? 6.421 45.282 71.675 1.00 28.96 100 ASP B CA 1
ATOM 1719 C C . ASP B 1 100 ? 7.618 44.556 71.070 1.00 28.49 100 ASP B C 1
ATOM 1720 O O . ASP B 1 100 ? 8.385 43.914 71.788 1.00 27.35 100 ASP B O 1
ATOM 1725 N N . VAL B 1 101 ? 7.783 44.651 69.756 1.00 26.02 101 VAL B N 1
ATOM 1726 C CA . VAL B 1 101 ? 8.900 43.985 69.099 1.00 25.36 101 VAL B CA 1
ATOM 1727 C C . VAL B 1 101 ? 10.223 44.467 69.684 1.00 24.21 101 VAL B C 1
ATOM 1728 O O . VAL B 1 101 ? 10.406 45.658 69.932 1.00 23.46 101 VAL B O 1
ATOM 1732 N N . ILE B 1 102 ? 11.141 43.533 69.910 1.00 23.51 102 ILE B N 1
ATOM 1733 C CA . ILE B 1 102 ? 12.442 43.867 70.471 1.00 23.63 102 ILE B CA 1
ATOM 1734 C C . ILE B 1 102 ? 13.454 44.195 69.383 1.00 23.10 102 ILE B C 1
ATOM 1735 O O . ILE B 1 102 ? 13.615 43.444 68.423 1.00 23.43 102 ILE B O 1
ATOM 1740 N N . VAL B 1 103 ? 14.136 45.324 69.546 1.00 21.13 103 VAL B N 1
ATOM 1741 C CA . VAL B 1 103 ? 15.145 45.761 68.591 1.00 20.94 103 VAL B CA 1
ATOM 1742 C C . VAL B 1 103 ? 16.517 45.636 69.246 1.00 20.20 103 VAL B C 1
ATOM 1743 O O . VAL B 1 103 ? 16.778 46.246 70.283 1.00 19.71 103 VAL B O 1
ATOM 1747 N N . VAL B 1 104 ? 17.386 44.836 68.637 1.00 20.82 104 VAL B N 1
ATOM 1748 C CA . VAL B 1 104 ? 18.727 44.614 69.161 1.00 19.66 104 VAL B CA 1
ATOM 1749 C C . VAL B 1 104 ? 19.771 45.311 68.292 1.00 20.75 104 VAL B C 1
ATOM 1750 O O . VAL B 1 104 ? 19.953 44.960 67.122 1.00 19.12 104 VAL B O 1
ATOM 1754 N N . LEU B 1 105 ? 20.453 46.297 68.872 1.00 18.64 105 LEU B N 1
ATOM 1755 C CA . LEU B 1 105 ? 21.474 47.056 68.154 1.00 19.44 105 LEU B CA 1
ATOM 1756 C C . LEU B 1 105 ? 22.869 46.684 68.640 1.00 19.78 105 LEU B C 1
ATOM 1757 O O . LEU B 1 105 ? 23.106 46.584 69.842 1.00 21.09 105 LEU B O 1
ATOM 1762 N N . THR B 1 106 ? 23.794 46.492 67.706 1.00 17.82 106 THR B N 1
ATOM 1763 C CA . THR B 1 106 ? 25.153 46.120 68.069 1.00 19.25 106 THR B CA 1
ATOM 1764 C C . THR B 1 106 ? 26.154 46.564 67.010 1.00 18.82 106 THR B C 1
ATOM 1765 O O . THR B 1 106 ? 25.770 47.007 65.927 1.00 19.28 106 THR B O 1
ATOM 1769 N N . ASN B 1 107 ? 27.441 46.477 67.332 1.00 18.34 107 ASN B N 1
ATOM 1770 C CA . ASN B 1 107 ? 28.464 46.819 66.356 1.00 17.88 107 ASN B CA 1
ATOM 1771 C C . ASN B 1 107 ? 29.265 45.552 66.089 1.00 19.24 107 ASN B C 1
ATOM 1772 O O . ASN B 1 107 ? 28.714 44.455 66.154 1.00 19.84 107 ASN B O 1
ATOM 1777 N N . LEU B 1 108 ? 30.543 45.683 65.765 1.00 18.09 108 LEU B N 1
ATOM 1778 C CA . LEU B 1 108 ? 31.359 44.504 65.500 1.00 20.07 108 LEU B CA 1
ATOM 1779 C C . LEU B 1 108 ? 32.316 44.229 66.654 1.00 19.59 108 LEU B C 1
ATOM 1780 O O . LEU B 1 108 ? 33.276 43.472 66.503 1.00 20.20 108 LEU B O 1
ATOM 1785 N N . GLN B 1 109 ? 32.052 44.838 67.806 1.00 20.30 109 GLN B N 1
ATOM 1786 C CA . GLN B 1 109 ? 32.921 44.657 68.960 1.00 22.82 109 GLN B CA 1
ATOM 1787 C C . GLN B 1 109 ? 32.193 44.224 70.228 1.00 22.90 109 GLN B C 1
ATOM 1788 O O . GLN B 1 109 ? 32.703 44.403 71.331 1.00 23.90 109 GLN B O 1
ATOM 1794 N N . GLY B 1 110 ? 30.996 43.670 70.069 1.00 24.41 110 GLY B N 1
ATOM 1795 C CA . GLY B 1 110 ? 30.253 43.185 71.218 1.00 24.53 110 GLY B CA 1
ATOM 1796 C C . GLY B 1 110 ? 29.391 44.164 71.991 1.00 25.26 110 GLY B C 1
ATOM 1797 O O . GLY B 1 110 ? 28.806 43.784 73.009 1.00 25.15 110 GLY B O 1
ATOM 1798 N N . GLN B 1 111 ? 29.317 45.414 71.546 1.00 24.22 111 GLN B N 1
ATOM 1799 C CA . GLN B 1 111 ? 28.476 46.391 72.231 1.00 24.72 111 GLN B CA 1
ATOM 1800 C C . GLN B 1 111 ? 27.041 46.111 71.824 1.00 23.35 111 GLN B C 1
ATOM 1801 O O . GLN B 1 111 ? 26.744 45.966 70.639 1.00 22.09 111 GLN B O 1
ATOM 1807 N N . ILE B 1 112 ? 26.154 46.041 72.810 1.00 23.26 112 ILE B N 1
ATOM 1808 C CA . ILE B 1 112 ? 24.757 45.734 72.554 1.00 22.68 112 ILE B CA 1
ATOM 1809 C C . ILE B 1 112 ? 23.785 46.649 73.280 1.00 24.35 112 ILE B C 1
ATOM 1810 O O . ILE B 1 112 ? 23.911 46.881 74.483 1.00 24.86 112 ILE B O 1
ATOM 1815 N N . LYS B 1 113 ? 22.813 47.165 72.535 1.00 24.51 113 LYS B N 1
ATOM 1816 C CA . LYS B 1 113 ? 21.777 48.013 73.106 1.00 24.30 113 LYS B CA 1
ATOM 1817 C C . LYS B 1 113 ? 20.449 47.403 72.683 1.00 24.67 113 LYS B C 1
ATOM 1818 O O . LYS B 1 113 ? 20.225 47.141 71.500 1.00 23.12 113 LYS B O 1
ATOM 1824 N N . GLU B 1 114 ? 19.575 47.162 73.652 1.00 24.08 114 GLU B N 1
ATOM 1825 C CA . GLU B 1 114 ? 18.276 46.571 73.368 1.00 25.61 114 GLU B CA 1
ATOM 1826 C C . GLU B 1 114 ? 17.151 47.514 73.772 1.00 26.91 114 GLU B C 1
ATOM 1827 O O . GLU B 1 114 ? 17.213 48.149 74.824 1.00 26.21 114 GLU B O 1
ATOM 1833 N N . MET B 1 115 ? 16.127 47.603 72.931 1.00 27.80 115 MET B N 1
ATOM 1834 C CA . MET B 1 115 ? 14.988 48.471 73.206 1.00 28.39 115 MET B CA 1
ATOM 1835 C C . MET B 1 115 ? 13.780 48.036 72.383 1.00 27.96 115 MET B C 1
ATOM 1836 O O . MET B 1 115 ? 13.919 47.306 71.402 1.00 28.47 115 MET B O 1
ATOM 1841 N N . THR B 1 116 ? 12.594 48.476 72.788 1.00 26.80 116 THR B N 1
ATOM 1842 C CA . THR B 1 116 ? 11.376 48.122 72.066 1.00 26.00 116 THR B CA 1
ATOM 1843 C C . THR B 1 116 ? 11.179 49.073 70.892 1.00 24.74 116 THR B C 1
ATOM 1844 O O . THR B 1 116 ? 11.848 50.099 70.796 1.00 23.26 116 THR B O 1
ATOM 1848 N N . VAL B 1 117 ? 10.262 48.721 69.998 1.00 25.04 117 VAL B N 1
ATOM 1849 C CA . VAL B 1 117 ? 9.968 49.555 68.843 1.00 25.18 117 VAL B CA 1
ATOM 1850 C C . VAL B 1 117 ? 9.437 50.903 69.319 1.00 25.25 117 VAL B C 1
ATOM 1851 O O . VAL B 1 117 ? 9.747 51.944 68.743 1.00 24.60 117 VAL B O 1
ATOM 1855 N N . GLU B 1 118 ? 8.642 50.876 70.382 1.00 25.94 118 GLU B N 1
ATOM 1856 C CA . GLU B 1 118 ? 8.089 52.103 70.935 1.00 26.54 118 GLU B CA 1
ATOM 1857 C C . GLU B 1 118 ? 9.229 53.001 71.408 1.00 26.00 118 GLU B C 1
ATOM 1858 O O . GLU B 1 118 ? 9.251 54.196 71.124 1.00 26.70 118 GLU B O 1
ATOM 1864 N N . GLU B 1 119 ? 10.182 52.413 72.122 1.00 25.31 119 GLU B N 1
ATOM 1865 C CA . GLU B 1 119 ? 11.318 53.166 72.634 1.00 24.87 119 GLU B CA 1
ATOM 1866 C C . GLU B 1 119 ? 12.216 53.683 71.518 1.00 23.53 119 GLU B C 1
ATOM 1867 O O . GLU B 1 119 ? 12.853 54.723 71.660 1.00 22.82 119 GLU B O 1
ATOM 1873 N N . LEU B 1 120 ? 12.264 52.958 70.406 1.00 23.49 120 LEU B N 1
ATOM 1874 C CA . LEU B 1 120 ? 13.098 53.358 69.276 1.00 23.89 120 LEU B CA 1
ATOM 1875 C C . LEU B 1 120 ? 12.630 54.694 68.697 1.00 23.87 120 LEU B C 1
ATOM 1876 O O . LEU B 1 120 ? 13.443 55.512 68.264 1.00 23.01 120 LEU B O 1
ATOM 1881 N N . LEU B 1 121 ? 11.317 54.903 68.691 1.00 23.94 121 LEU B N 1
ATOM 1882 C CA . LEU B 1 121 ? 10.727 56.138 68.175 1.00 23.68 121 LEU B CA 1
ATOM 1883 C C . LEU B 1 121 ? 9.392 56.354 68.889 1.00 23.70 121 LEU B C 1
ATOM 1884 O O . LEU B 1 121 ? 8.329 56.095 68.332 1.00 22.42 121 LEU B O 1
ATOM 1889 N N . PRO B 1 122 ? 9.438 56.820 70.148 1.00 24.75 122 PRO B N 1
ATOM 1890 C CA . PRO B 1 122 ? 8.230 57.066 70.944 1.00 25.20 122 PRO B CA 1
ATOM 1891 C C . PRO B 1 122 ? 7.291 58.084 70.304 1.00 25.04 122 PRO B C 1
ATOM 1892 O O . PRO B 1 122 ? 7.724 59.144 69.856 1.00 26.11 122 PRO B O 1
ATOM 1896 N N . GLY B 1 123 ? 6.005 57.752 70.271 1.00 24.63 123 GLY B N 1
ATOM 1897 C CA . GLY B 1 123 ? 5.017 58.645 69.692 1.00 25.03 123 GLY B CA 1
ATOM 1898 C C . GLY B 1 123 ? 5.225 58.872 68.209 1.00 24.46 123 GLY B C 1
ATOM 1899 O O . GLY B 1 123 ? 4.948 59.954 67.691 1.00 24.96 123 GLY B O 1
ATOM 1900 N N . ALA B 1 124 ? 5.704 57.843 67.520 1.00 23.66 124 ALA B N 1
ATOM 1901 C CA . ALA B 1 124 ? 5.961 57.932 66.089 1.00 23.40 124 ALA B CA 1
ATOM 1902 C C . ALA B 1 124 ? 4.728 58.342 65.289 1.00 23.34 124 ALA B C 1
ATOM 1903 O O . ALA B 1 124 ? 3.613 57.903 65.573 1.00 23.02 124 ALA B O 1
ATOM 1905 N N . PHE B 1 125 ? 4.940 59.192 64.290 1.00 22.49 125 PHE B N 1
ATOM 1906 C CA . PHE B 1 125 ? 3.859 59.643 63.420 1.00 22.12 125 PHE B CA 1
ATOM 1907 C C . PHE B 1 125 ? 3.221 58.368 62.872 1.00 21.91 125 PHE B C 1
ATOM 1908 O O . PHE B 1 125 ? 3.928 57.488 62.384 1.00 23.02 125 PHE B O 1
ATOM 1916 N N . SER B 1 126 ? 1.899 58.255 62.960 1.00 21.57 126 SER B N 1
ATOM 1917 C CA . SER B 1 126 ? 1.226 57.048 62.486 1.00 23.24 126 SER B CA 1
ATOM 1918 C C . SER B 1 126 ? -0.061 57.319 61.718 1.00 23.25 126 SER B C 1
ATOM 1919 O O . SER B 1 126 ? -0.490 58.468 61.582 1.00 23.95 126 SER B O 1
ATOM 1922 N N . SER B 1 127 ? -0.680 56.244 61.232 1.00 23.81 127 SER B N 1
ATOM 1923 C CA . SER B 1 127 ? -1.916 56.351 60.466 1.00 25.20 127 SER B CA 1
ATOM 1924 C C . SER B 1 127 ? -3.007 57.048 61.261 1.00 26.47 127 SER B C 1
ATOM 1925 O O . SER B 1 127 ? -3.837 57.758 60.693 1.00 26.04 127 SER B O 1
ATOM 1928 N N . GLU B 1 128 ? -3.006 56.845 62.575 1.00 28.14 128 GLU B N 1
ATOM 1929 C CA . GLU B 1 128 ? -4.000 57.467 63.445 1.00 31.42 128 GLU B CA 1
ATOM 1930 C C . GLU B 1 128 ? -3.953 58.989 63.334 1.00 30.91 128 GLU B C 1
ATOM 1931 O O . GLU B 1 128 ? -4.969 59.664 63.498 1.00 29.81 128 GLU B O 1
ATOM 1937 N N . ASP B 1 129 ? -2.771 59.527 63.056 1.00 30.94 129 ASP B N 1
ATOM 1938 C CA . ASP B 1 129 ? -2.614 60.970 62.933 1.00 31.70 129 ASP B CA 1
ATOM 1939 C C . ASP B 1 129 ? -3.228 61.481 61.635 1.00 32.46 129 ASP B C 1
ATOM 1940 O O . ASP B 1 129 ? -3.609 62.647 61.539 1.00 33.15 129 ASP B O 1
ATOM 1945 N N . LEU B 1 130 ? -3.329 60.598 60.645 1.00 33.56 130 LEU B N 1
ATOM 1946 C CA . LEU B 1 130 ? -3.914 60.945 59.355 1.00 34.14 130 LEU B CA 1
ATOM 1947 C C . LEU B 1 130 ? -5.432 60.789 59.416 1.00 35.99 130 LEU B C 1
ATOM 1948 O O . LEU B 1 130 ? -6.173 61.771 59.372 1.00 37.69 130 LEU B O 1
#

Radius of gyration: 18.76 Å; Cα contacts (8 Å, |Δi|>4): 635; chains: 2; bounding box: 39×55×31 Å